Protein AF-A0A8J9T5E2-F1 (afdb_monomer)

pLDDT: mean 73.85, std 21.22, range [29.78, 96.38]

InterPro domains:
  IPR001012 UBX domain [PF00789] (152-186)
  IPR001012 UBX domain [PS50033] (152-187)
  IPR003903 Ubiquitin interacting motif [PS50330] (86-105)
  IPR029071 Ubiquitin-like domain superfamily [SSF54236] (108-186)
  IPR036249 Thioredoxin-like superfamily [SSF52833] (5-64)
  IPR050730 UBX domain-containing protein [PTHR23322] (3-186)

Organism: Phaeodactylum tricornutum (NCBI:txid2850)

Nearest PDB structures (foldseek):
  8yt8-assembly1_D  TM=1.257E-01  e=4.191E-01  Mus musculus
  9c3c-assembly1_d  TM=1.264E-01  e=6.645E-01  Oryctolagus cuniculus

Secondary structure (DSSP, 8-state):
---SHHHHHHHHHHT--SSSEEEEE-TTT--EEEEEE---SSS---HHHHHHHHHHHHHHS-TTS--PPPPPSS-------GGGS-HHHHHHHHHHHHTT----------------------PPP----------PPPPHHHHHTT----SPPSSSEEEEEE-TTS-EEEEEE-TT--HHHHHHHH-

Radius of gyration: 30.74 Å; Cα contacts (8 Å, |Δi|>4): 105; chains: 1; bounding box: 40×79×74 Å

Structure (mmCIF, N/CA/C/O backbone):
data_AF-A0A8J9T5E2-F1
#
_entry.id   AF-A0A8J9T5E2-F1
#
loop_
_atom_site.group_PDB
_atom_site.id
_atom_site.type_symbol
_atom_site.label_atom_id
_atom_site.label_alt_id
_atom_site.label_comp_id
_atom_site.label_asym_id
_atom_site.label_entity_id
_atom_site.label_seq_id
_atom_site.pdbx_PDB_ins_code
_atom_site.Cartn_x
_atom_site.Cartn_y
_atom_site.Cartn_z
_atom_site.occupancy
_atom_site.B_iso_or_equiv
_atom_site.auth_seq_id
_atom_site.auth_comp_id
_atom_site.auth_asym_id
_atom_site.auth_atom_id
_atom_site.pdbx_PDB_model_num
ATOM 1 N N . MET A 1 1 ? -13.240 1.822 -11.761 1.00 67.69 1 MET A N 1
ATOM 2 C CA . MET A 1 1 ? -13.582 1.085 -10.528 1.00 67.69 1 MET A CA 1
ATOM 3 C C . MET A 1 1 ? -13.523 -0.396 -10.827 1.00 67.69 1 MET A C 1
ATOM 5 O O . MET A 1 1 ? -14.064 -0.798 -11.854 1.00 67.69 1 MET A O 1
ATOM 9 N N . ASP A 1 2 ? -12.843 -1.172 -9.985 1.00 76.12 2 ASP A N 1
ATOM 10 C CA . ASP A 1 2 ? -12.874 -2.632 -10.081 1.00 76.12 2 ASP A CA 1
ATOM 11 C C . ASP A 1 2 ? -14.312 -3.115 -9.837 1.00 76.12 2 ASP A C 1
ATOM 13 O O . ASP A 1 2 ? -14.930 -2.780 -8.828 1.00 76.12 2 ASP A O 1
ATOM 17 N N . GLN A 1 3 ? -14.875 -3.824 -10.815 1.00 87.62 3 GLN A N 1
ATOM 18 C CA . GLN A 1 3 ? -16.266 -4.273 -10.779 1.00 87.62 3 GLN A CA 1
ATOM 19 C C . GLN A 1 3 ? -16.418 -5.703 -10.262 1.00 87.62 3 GLN A C 1
ATOM 21 O O . GLN A 1 3 ? -17.553 -6.182 -10.181 1.00 87.62 3 GLN A O 1
ATOM 26 N N . THR A 1 4 ? -15.318 -6.380 -9.929 1.00 95.56 4 THR A N 1
ATOM 27 C CA . THR A 1 4 ? -15.354 -7.717 -9.336 1.00 95.56 4 THR A CA 1
ATOM 28 C C . THR A 1 4 ? -16.090 -7.703 -7.996 1.00 95.56 4 THR A C 1
ATOM 30 O O . THR A 1 4 ? -16.183 -6.676 -7.318 1.00 95.56 4 THR A O 1
ATOM 33 N N . ALA A 1 5 ? -16.631 -8.856 -7.595 1.00 95.31 5 ALA A N 1
ATOM 34 C CA . ALA A 1 5 ? -17.298 -8.986 -6.301 1.00 95.31 5 ALA A CA 1
ATOM 35 C C . ALA A 1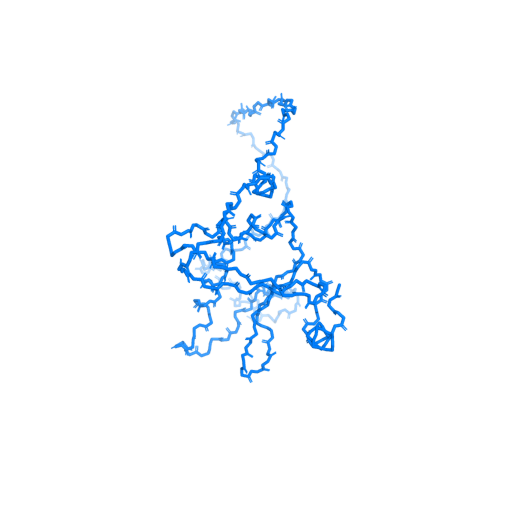 5 ? -16.350 -8.642 -5.134 1.00 95.31 5 ALA A C 1
ATOM 37 O O . ALA A 1 5 ? -16.756 -7.982 -4.178 1.00 95.31 5 ALA A O 1
ATOM 38 N N . GLU A 1 6 ? -15.077 -9.030 -5.247 1.00 94.25 6 GLU A N 1
ATOM 39 C CA . GLU A 1 6 ? -14.038 -8.732 -4.257 1.00 94.25 6 GLU A CA 1
ATOM 40 C C . GLU A 1 6 ? -13.728 -7.232 -4.198 1.00 94.25 6 GLU A C 1
ATOM 42 O O . GLU A 1 6 ? -13.736 -6.653 -3.111 1.00 94.25 6 GLU A O 1
ATOM 47 N N . GLY A 1 7 ? -13.551 -6.581 -5.355 1.00 93.25 7 GLY A N 1
ATOM 48 C CA . GLY A 1 7 ? -13.308 -5.140 -5.441 1.00 93.25 7 GLY A CA 1
ATOM 49 C C . GLY A 1 7 ? -14.444 -4.312 -4.836 1.00 93.25 7 GLY A C 1
ATOM 50 O O . GLY A 1 7 ? -14.191 -3.418 -4.031 1.00 93.25 7 GLY A O 1
ATOM 51 N N . ARG A 1 8 ? -15.706 -4.660 -5.129 1.00 94.44 8 ARG A N 1
ATOM 52 C CA . ARG A 1 8 ? -16.879 -4.001 -4.522 1.00 94.44 8 ARG A CA 1
ATOM 53 C C . ARG A 1 8 ? -16.923 -4.190 -3.010 1.00 94.44 8 ARG A C 1
ATOM 55 O O . ARG A 1 8 ? -17.060 -3.211 -2.284 1.00 94.44 8 ARG A O 1
ATOM 62 N N . THR A 1 9 ? -16.724 -5.423 -2.540 1.00 95.19 9 THR A N 1
ATOM 63 C CA . THR A 1 9 ? -16.679 -5.732 -1.100 1.00 95.19 9 THR A CA 1
ATOM 64 C C . THR A 1 9 ? -15.611 -4.900 -0.390 1.00 95.19 9 THR A C 1
ATOM 66 O O . THR A 1 9 ? -15.851 -4.370 0.693 1.00 95.19 9 THR A O 1
ATOM 69 N N . TYR A 1 10 ? -14.434 -4.759 -1.004 1.00 95.06 10 TYR A N 1
ATOM 70 C CA . TYR A 1 10 ? -13.343 -3.952 -0.469 1.00 95.06 10 TYR A CA 1
ATOM 71 C C . TYR A 1 10 ? -13.702 -2.461 -0.413 1.00 95.06 10 TYR A C 1
ATOM 73 O O . TYR A 1 10 ? -13.589 -1.844 0.648 1.00 95.06 10 TYR A O 1
ATOM 81 N N . THR A 1 11 ? -14.172 -1.889 -1.527 1.00 95.12 11 THR A N 1
ATOM 82 C CA . THR A 1 11 ? -14.552 -0.472 -1.624 1.00 95.12 11 THR A CA 1
ATOM 83 C C . THR A 1 11 ? -15.668 -0.108 -0.647 1.00 95.12 11 THR A C 1
ATOM 85 O O . THR A 1 11 ? -15.582 0.933 0.002 1.00 95.12 11 THR A O 1
ATOM 88 N N . GLU A 1 12 ? -16.674 -0.970 -0.489 1.00 94.69 12 GLU A N 1
ATOM 89 C CA . GLU A 1 12 ? -17.774 -0.774 0.460 1.00 94.69 12 GLU A CA 1
ATOM 90 C C . GLU A 1 12 ? -17.296 -0.877 1.912 1.00 94.69 12 GLU A C 1
ATOM 92 O O . GLU A 1 12 ? -17.599 -0.005 2.728 1.00 94.69 12 GLU A O 1
ATOM 97 N N . ARG A 1 13 ? -16.504 -1.908 2.242 1.00 95.75 13 ARG A N 1
ATOM 98 C CA . ARG A 1 13 ? -15.994 -2.122 3.605 1.00 95.75 13 ARG A CA 1
ATOM 99 C C . ARG A 1 13 ? -15.104 -0.973 4.076 1.00 95.75 13 ARG A C 1
ATOM 101 O O . ARG A 1 13 ? -15.189 -0.584 5.240 1.00 95.75 13 ARG A O 1
ATOM 108 N N . TYR A 1 14 ? -14.230 -0.475 3.206 1.00 96.38 14 TYR A N 1
ATOM 109 C CA . TYR A 1 14 ? -13.216 0.519 3.561 1.00 96.38 14 TYR A CA 1
ATOM 110 C C . TYR A 1 14 ? -13.553 1.946 3.133 1.00 96.38 14 TYR A C 1
ATOM 112 O O . TYR A 1 14 ? -12.761 2.849 3.405 1.00 96.38 14 TYR A O 1
ATOM 120 N N . GLN A 1 15 ? -14.727 2.155 2.529 1.00 95.69 15 GLN A N 1
ATOM 121 C CA . GLN A 1 15 ? -15.198 3.459 2.055 1.00 95.69 15 GLN A CA 1
ATOM 122 C C . GLN A 1 15 ? -14.133 4.151 1.196 1.00 95.69 15 GLN A C 1
ATOM 124 O O . GLN A 1 15 ? -13.635 5.227 1.531 1.00 95.69 15 GLN A O 1
ATOM 129 N N . VAL A 1 16 ? -13.728 3.470 0.123 1.00 95.38 16 VAL A N 1
ATOM 130 C CA . VAL A 1 16 ? -12.763 4.005 -0.846 1.00 95.38 16 VAL A CA 1
ATOM 131 C C . VAL A 1 16 ? -13.494 4.966 -1.772 1.00 95.38 16 VAL A C 1
ATOM 133 O O . VAL A 1 16 ? -14.477 4.574 -2.405 1.00 95.38 16 VAL A O 1
ATOM 136 N N . HIS A 1 17 ? -13.030 6.211 -1.851 1.00 92.06 17 HIS A N 1
ATOM 137 C CA . HIS A 1 17 ? -13.707 7.258 -2.617 1.00 92.06 17 HIS A CA 1
ATOM 138 C C . HIS A 1 17 ? -12.949 7.627 -3.889 1.00 92.06 17 HIS A C 1
ATOM 140 O O . HIS A 1 17 ? -13.588 7.855 -4.915 1.00 92.06 17 HIS A O 1
ATOM 146 N N . ASP A 1 18 ? -11.616 7.602 -3.844 1.00 94.38 18 ASP A N 1
ATOM 147 C CA . ASP A 1 18 ? -10.765 7.974 -4.969 1.00 94.38 18 ASP A CA 1
ATOM 148 C C . ASP A 1 18 ? -9.723 6.911 -5.317 1.00 94.38 18 ASP A C 1
ATOM 150 O O . ASP A 1 18 ? -9.332 6.063 -4.512 1.00 94.38 18 ASP A O 1
ATOM 154 N N . PHE A 1 19 ? -9.254 6.982 -6.564 1.00 92.94 19 PHE A N 1
ATOM 155 C CA . PHE A 1 19 ? -8.228 6.102 -7.105 1.00 92.94 19 PHE A CA 1
ATOM 156 C C . PHE A 1 19 ? -7.062 6.919 -7.675 1.00 92.94 19 PHE A C 1
ATOM 158 O O . PHE A 1 19 ? -7.287 7.994 -8.230 1.00 92.94 19 PHE A O 1
ATOM 165 N N . PRO A 1 20 ? -5.828 6.397 -7.611 1.00 94.56 20 PRO A N 1
ATOM 166 C CA . PRO A 1 20 ? -5.446 5.120 -7.002 1.00 94.56 20 PRO A CA 1
ATOM 167 C C . PRO A 1 20 ? -5.579 5.129 -5.462 1.00 94.56 20 PRO A C 1
ATOM 169 O O . PRO A 1 20 ? -5.590 6.198 -4.856 1.00 94.56 20 PRO A O 1
ATOM 172 N N . HIS A 1 21 ? -5.723 3.948 -4.847 1.00 94.44 21 HIS A N 1
ATOM 173 C CA . HIS A 1 21 ? -5.922 3.763 -3.400 1.00 94.44 21 HIS A CA 1
ATOM 174 C C . HIS A 1 21 ? -4.877 2.799 -2.832 1.00 94.44 21 HIS A C 1
ATOM 176 O O . HIS A 1 21 ? -4.598 1.759 -3.429 1.00 94.44 21 HIS A O 1
ATOM 182 N N . ILE A 1 22 ? -4.342 3.118 -1.654 1.00 95.56 22 ILE A N 1
ATOM 183 C CA . ILE A 1 22 ? -3.551 2.203 -0.831 1.00 95.56 22 ILE A CA 1
ATOM 184 C C . ILE A 1 22 ? -4.017 2.294 0.622 1.00 95.56 22 ILE A C 1
ATOM 186 O O . ILE A 1 22 ? -4.315 3.379 1.124 1.00 95.56 22 ILE A O 1
ATOM 190 N N . GLY A 1 23 ? -4.045 1.156 1.310 1.00 95.00 23 GLY A N 1
ATOM 191 C CA . GLY A 1 23 ? -4.458 1.077 2.703 1.00 95.00 23 GLY A CA 1
ATOM 192 C C . GLY A 1 23 ? -3.670 0.030 3.479 1.00 95.00 23 GLY A C 1
ATOM 193 O O . GLY A 1 23 ? -3.295 -1.005 2.931 1.00 95.00 23 GLY A O 1
ATOM 194 N N . ILE A 1 24 ? -3.436 0.296 4.765 1.00 95.44 24 ILE A N 1
ATOM 195 C CA . ILE A 1 24 ? -2.872 -0.668 5.713 1.00 95.44 24 ILE A CA 1
ATOM 196 C C . ILE A 1 24 ? -4.003 -1.156 6.610 1.00 95.44 24 ILE A C 1
ATOM 198 O O . ILE A 1 24 ? -4.625 -0.372 7.333 1.00 95.44 24 ILE A O 1
ATOM 202 N N . VAL A 1 25 ? -4.268 -2.457 6.552 1.00 95.19 25 VAL A N 1
ATOM 203 C CA . VAL A 1 25 ? -5.339 -3.118 7.299 1.00 95.19 25 VAL A CA 1
ATOM 204 C C . VAL A 1 25 ? -4.729 -3.976 8.398 1.00 95.19 25 VAL A C 1
ATOM 206 O O . VAL A 1 25 ? -3.799 -4.740 8.147 1.00 95.19 25 VAL A O 1
ATOM 209 N N . ASP A 1 26 ? -5.275 -3.880 9.607 1.00 93.25 26 ASP A N 1
ATOM 210 C CA . ASP A 1 26 ? -4.947 -4.807 10.687 1.00 93.25 26 ASP A CA 1
ATOM 211 C C . ASP A 1 26 ? -5.545 -6.193 10.383 1.00 93.25 26 ASP A C 1
ATOM 213 O O . ASP A 1 26 ? -6.773 -6.324 10.338 1.00 93.25 26 ASP A O 1
ATOM 217 N N . PRO A 1 27 ? -4.728 -7.248 10.216 1.00 92.88 27 PRO A N 1
ATOM 218 C CA . PRO A 1 27 ? -5.230 -8.581 9.899 1.00 92.88 27 PRO A CA 1
ATOM 219 C C . PRO A 1 27 ? -6.062 -9.210 11.028 1.00 92.88 27 PRO A C 1
ATOM 221 O O . PRO A 1 27 ? -6.819 -10.140 10.762 1.00 92.88 27 PRO A O 1
ATOM 224 N N . ARG A 1 28 ? -5.944 -8.740 12.280 1.00 88.00 28 ARG A N 1
ATOM 225 C CA . ARG A 1 28 ? -6.691 -9.298 13.422 1.00 88.00 28 ARG A CA 1
ATOM 226 C C . ARG A 1 28 ? -8.096 -8.729 13.525 1.00 88.00 28 ARG A C 1
ATOM 228 O O . ARG A 1 28 ? -9.038 -9.459 13.812 1.00 88.00 28 ARG A O 1
ATOM 235 N N . THR A 1 29 ? -8.229 -7.422 13.319 1.00 92.56 29 THR A N 1
ATOM 236 C CA . THR A 1 29 ? -9.501 -6.705 13.497 1.00 92.56 29 THR A CA 1
ATOM 237 C C . THR A 1 29 ? -10.197 -6.386 12.177 1.00 92.56 29 THR A C 1
ATOM 239 O O . THR A 1 29 ? -11.375 -6.038 12.168 1.00 92.56 29 THR A O 1
ATOM 242 N N . GLY A 1 30 ? -9.481 -6.472 11.055 1.00 92.31 30 GLY A N 1
ATOM 243 C CA . GLY A 1 30 ? -9.959 -6.026 9.750 1.00 92.31 30 GLY A CA 1
ATOM 244 C C . GLY A 1 30 ? -10.088 -4.506 9.636 1.00 92.31 30 GLY A C 1
ATOM 245 O O . GLY A 1 30 ? -10.611 -4.031 8.627 1.00 92.31 30 GLY A O 1
ATOM 246 N N . ARG A 1 31 ? -9.633 -3.738 10.637 1.00 93.50 31 ARG A N 1
ATOM 247 C CA . ARG A 1 31 ? -9.714 -2.275 10.660 1.00 93.50 31 ARG A CA 1
ATOM 248 C C . ARG A 1 31 ? -8.686 -1.661 9.714 1.00 93.50 31 ARG A C 1
ATOM 250 O O . ARG A 1 31 ? -7.521 -2.050 9.712 1.00 93.50 31 ARG A O 1
ATOM 257 N N . LEU A 1 32 ? -9.105 -0.639 8.975 1.00 94.81 32 LEU A N 1
ATOM 258 C CA . LEU A 1 32 ? -8.198 0.221 8.222 1.00 94.81 32 LEU A CA 1
ATOM 259 C C . LEU A 1 32 ? -7.458 1.152 9.187 1.00 94.81 32 LEU A C 1
ATOM 261 O O . LEU A 1 32 ? -8.080 1.973 9.865 1.00 94.81 32 LEU A O 1
ATOM 265 N N . LEU A 1 33 ? -6.141 0.992 9.281 1.00 93.50 33 LEU A N 1
ATOM 266 C CA . LEU A 1 33 ? -5.285 1.772 10.177 1.00 93.50 33 LEU A CA 1
ATOM 267 C C . LEU A 1 33 ? -4.718 3.014 9.492 1.00 93.50 33 LEU A C 1
ATOM 269 O O . LEU A 1 33 ? -4.490 4.031 10.143 1.00 93.50 33 LEU A O 1
ATOM 273 N N . TRP A 1 34 ? -4.502 2.938 8.183 1.00 94.88 34 TRP A N 1
ATOM 274 C CA . TRP A 1 34 ? -3.969 4.035 7.389 1.00 94.88 34 TRP A CA 1
ATOM 275 C C . TRP A 1 34 ? -4.439 3.909 5.937 1.00 94.88 34 TRP A C 1
ATOM 277 O O . TRP A 1 34 ? -4.641 2.792 5.459 1.00 94.88 34 TRP A O 1
ATOM 287 N N . ARG A 1 35 ? -4.614 5.039 5.240 1.00 95.31 35 ARG A N 1
ATOM 288 C CA . ARG A 1 35 ? -4.930 5.078 3.806 1.00 95.31 35 ARG A CA 1
ATOM 289 C C . ARG A 1 35 ? -4.363 6.312 3.116 1.00 95.31 35 ARG A C 1
ATOM 291 O O . ARG A 1 35 ? -4.236 7.369 3.735 1.00 95.31 35 ARG A O 1
ATOM 298 N N . LYS A 1 36 ? -4.128 6.189 1.814 1.00 94.81 36 LYS A N 1
ATOM 299 C CA . LYS A 1 36 ? -3.866 7.294 0.889 1.00 94.81 36 LYS A CA 1
ATOM 300 C C . LYS A 1 36 ? -4.642 7.042 -0.398 1.00 94.81 36 LYS A C 1
ATOM 302 O O . LYS A 1 36 ? -4.717 5.907 -0.858 1.00 94.81 36 LYS A O 1
ATOM 307 N N . GLU A 1 37 ? -5.222 8.099 -0.955 1.00 95.62 37 GLU A N 1
ATOM 308 C CA . GLU A 1 37 ? -6.047 8.065 -2.167 1.00 95.62 37 GLU A CA 1
ATOM 309 C C . GLU A 1 37 ? -5.704 9.250 -3.082 1.00 95.62 37 GLU A C 1
ATOM 311 O O . GLU A 1 37 ? -5.128 10.243 -2.622 1.00 95.62 37 GLU A O 1
ATOM 316 N N . GLY A 1 38 ? -6.049 9.135 -4.367 1.00 94.38 38 GLY A N 1
ATOM 317 C CA . GLY A 1 38 ? -6.149 10.268 -5.296 1.00 94.38 38 GLY A CA 1
ATOM 318 C C . GLY A 1 38 ? -4.824 10.869 -5.773 1.00 94.38 38 GLY A C 1
ATOM 319 O O . GLY A 1 38 ? -4.791 12.026 -6.191 1.00 94.38 38 GLY A O 1
ATOM 320 N N . TRP A 1 39 ? -3.713 10.129 -5.707 1.00 95.69 39 TRP A N 1
ATOM 321 C CA . TRP A 1 39 ? -2.457 10.618 -6.283 1.00 95.69 39 TRP A CA 1
ATOM 322 C C . TRP A 1 39 ? -2.488 10.556 -7.812 1.00 95.69 39 TRP A C 1
ATOM 324 O O . TRP A 1 39 ? -3.079 9.663 -8.416 1.00 95.69 39 TRP A O 1
ATOM 334 N N . THR A 1 40 ? -1.829 11.516 -8.452 1.00 95.31 40 THR A N 1
ATOM 335 C CA . THR A 1 40 ? -1.821 11.668 -9.914 1.00 95.31 40 THR A CA 1
ATOM 336 C C . THR A 1 40 ? -0.392 11.784 -10.420 1.00 95.31 40 THR A C 1
ATOM 338 O O . THR A 1 40 ? 0.549 11.813 -9.638 1.00 95.31 40 THR A O 1
ATOM 341 N N . GLN A 1 41 ? -0.190 11.881 -11.732 1.00 91.00 41 GLN A N 1
ATOM 342 C CA . GLN A 1 41 ? 1.150 12.124 -12.269 1.00 91.00 41 GLN A CA 1
ATOM 343 C C . GLN A 1 41 ? 1.696 13.515 -11.896 1.00 91.00 41 GLN A C 1
ATOM 345 O O . GLN A 1 41 ? 2.904 13.671 -11.758 1.00 91.00 41 GLN A O 1
ATOM 350 N N . ALA A 1 42 ? 0.817 14.507 -11.703 1.00 94.12 42 ALA A N 1
ATOM 351 C CA . ALA A 1 42 ? 1.197 15.851 -11.264 1.00 94.12 42 ALA A CA 1
ATOM 352 C C . ALA A 1 42 ? 1.528 15.908 -9.763 1.00 94.12 42 ALA A C 1
ATOM 354 O O . ALA A 1 42 ? 2.367 16.700 -9.349 1.00 94.12 42 ALA A O 1
ATOM 355 N N . ASN A 1 43 ? 0.888 15.055 -8.959 1.00 93.12 43 ASN A N 1
ATOM 356 C CA . ASN A 1 43 ? 1.175 14.900 -7.536 1.00 93.12 43 ASN A CA 1
ATOM 357 C C . ASN A 1 43 ? 1.346 13.409 -7.200 1.00 93.12 43 ASN A C 1
ATOM 359 O O . ASN A 1 43 ? 0.402 12.780 -6.700 1.00 93.12 43 ASN A O 1
ATOM 363 N N . PRO A 1 44 ? 2.498 12.812 -7.563 1.00 93.75 44 PRO A N 1
ATOM 364 C CA . PRO A 1 44 ? 2.692 11.376 -7.469 1.00 93.75 44 PRO A CA 1
ATOM 365 C C . PRO A 1 44 ? 2.986 10.947 -6.037 1.00 93.75 44 PRO A C 1
ATOM 367 O O . PRO A 1 44 ? 3.747 11.584 -5.312 1.00 93.75 44 PRO A O 1
ATOM 370 N N . MET A 1 45 ? 2.448 9.791 -5.655 1.00 94.75 45 MET A N 1
ATOM 371 C CA . MET A 1 45 ? 2.975 9.054 -4.516 1.00 94.75 45 MET A CA 1
ATOM 372 C C . MET A 1 45 ? 4.251 8.343 -4.971 1.00 94.75 45 MET A C 1
ATOM 374 O O . MET A 1 45 ? 4.191 7.286 -5.602 1.00 94.75 45 MET A O 1
ATOM 378 N N . THR A 1 46 ? 5.402 8.970 -4.725 1.00 95.50 46 THR A N 1
ATOM 379 C CA . THR A 1 46 ? 6.710 8.405 -5.078 1.00 95.50 46 THR A CA 1
ATOM 380 C C . THR A 1 46 ? 7.034 7.197 -4.199 1.00 95.50 46 THR A C 1
ATOM 382 O O . THR A 1 46 ? 6.487 7.030 -3.106 1.00 95.50 46 THR A O 1
ATOM 385 N N . ALA A 1 47 ? 7.939 6.338 -4.673 1.00 94.50 47 ALA A N 1
ATOM 386 C CA . ALA A 1 47 ? 8.392 5.182 -3.901 1.00 94.50 47 ALA A CA 1
ATOM 387 C C . ALA A 1 47 ? 9.084 5.599 -2.591 1.00 94.50 47 ALA A C 1
ATOM 389 O O . ALA A 1 47 ? 8.878 4.955 -1.567 1.00 94.50 47 ALA A O 1
ATOM 390 N N . GLU A 1 48 ? 9.848 6.694 -2.620 1.00 96.25 48 GLU A N 1
ATOM 391 C CA . GLU A 1 48 ? 10.498 7.279 -1.441 1.00 96.25 48 GLU A CA 1
ATOM 392 C C . GLU A 1 48 ? 9.464 7.743 -0.413 1.00 96.25 48 GLU A C 1
ATOM 394 O O . GLU A 1 48 ? 9.515 7.305 0.734 1.00 96.25 48 GLU A O 1
ATOM 399 N N . LEU A 1 49 ? 8.458 8.517 -0.841 1.00 93.88 49 LEU A N 1
ATOM 400 C CA . LEU A 1 49 ? 7.383 8.969 0.042 1.00 93.88 49 LEU A CA 1
ATOM 401 C C . LEU A 1 49 ? 6.631 7.780 0.653 1.00 93.88 49 LEU A C 1
ATOM 403 O O . LEU A 1 49 ? 6.351 7.764 1.847 1.00 93.88 49 LEU A O 1
ATOM 407 N N . PHE A 1 50 ? 6.321 6.757 -0.146 1.00 95.25 50 PHE A N 1
ATOM 408 C CA . PHE A 1 50 ? 5.691 5.547 0.377 1.00 95.25 50 PHE A CA 1
ATOM 409 C C . PHE A 1 50 ? 6.574 4.834 1.412 1.00 95.25 50 PHE A C 1
ATOM 411 O O . PHE A 1 50 ? 6.068 4.416 2.454 1.00 95.25 50 PHE A O 1
ATOM 418 N N . ALA A 1 51 ? 7.879 4.711 1.154 1.00 96.19 51 ALA A N 1
ATOM 419 C CA . ALA A 1 51 ? 8.815 4.078 2.078 1.00 96.19 51 ALA A CA 1
ATOM 420 C C . ALA A 1 51 ? 8.892 4.841 3.407 1.00 96.19 51 ALA A C 1
ATOM 422 O O . ALA A 1 51 ? 8.802 4.219 4.465 1.00 96.19 51 ALA A O 1
ATOM 423 N N . GLU A 1 52 ? 8.985 6.172 3.364 1.00 95.62 52 GLU A N 1
ATOM 424 C CA . GLU A 1 52 ? 8.940 7.026 4.554 1.00 95.62 52 GLU A CA 1
ATOM 425 C C . GLU A 1 52 ? 7.652 6.806 5.346 1.00 95.62 52 GLU A C 1
ATOM 427 O O . GLU A 1 52 ? 7.705 6.486 6.533 1.00 95.62 52 GLU A O 1
ATOM 432 N N . MET A 1 53 ? 6.493 6.869 4.685 1.00 94.25 53 MET A N 1
ATOM 433 C CA . MET A 1 53 ? 5.195 6.654 5.332 1.00 94.25 53 MET A CA 1
ATOM 434 C C . MET A 1 53 ? 5.072 5.261 5.959 1.00 94.25 53 MET A C 1
ATOM 436 O O . MET A 1 53 ? 4.526 5.122 7.055 1.00 94.25 53 MET A O 1
ATOM 440 N N . ALA A 1 54 ? 5.583 4.226 5.288 1.00 93.62 54 ALA A N 1
ATOM 441 C CA . ALA A 1 54 ? 5.573 2.860 5.797 1.00 93.62 54 ALA A CA 1
ATOM 442 C C . ALA A 1 54 ? 6.497 2.697 7.016 1.00 93.62 54 ALA A C 1
ATOM 444 O O . ALA A 1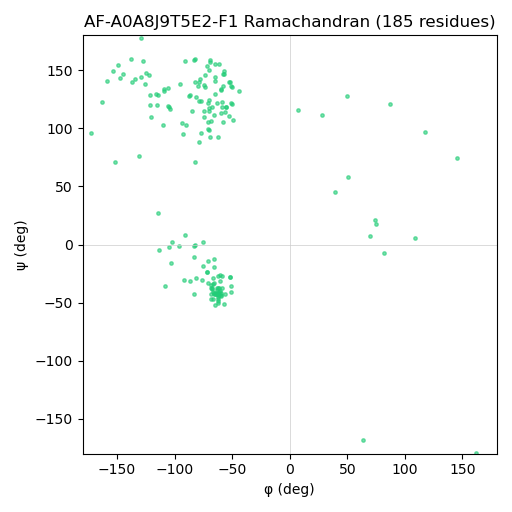 54 ? 6.099 2.080 8.005 1.00 93.62 54 ALA A O 1
ATOM 445 N N . MET A 1 55 ? 7.700 3.279 6.986 1.00 93.75 55 MET A N 1
ATOM 446 C CA . MET A 1 55 ? 8.624 3.278 8.128 1.00 93.75 55 MET A CA 1
ATOM 447 C C . MET A 1 55 ? 8.024 4.011 9.334 1.00 93.75 55 MET A C 1
ATOM 449 O O . MET A 1 55 ? 8.057 3.499 10.458 1.00 93.75 55 MET A O 1
ATOM 453 N N . ASP A 1 56 ? 7.401 5.164 9.097 1.00 92.94 56 ASP A N 1
ATOM 454 C CA . ASP A 1 56 ? 6.697 5.940 10.116 1.00 92.94 56 ASP A CA 1
ATOM 455 C C . ASP A 1 56 ? 5.521 5.166 10.717 1.00 92.94 56 ASP A C 1
ATOM 457 O O . ASP A 1 56 ? 5.311 5.168 11.932 1.00 92.94 56 ASP A O 1
ATOM 461 N N . PHE A 1 57 ? 4.761 4.457 9.882 1.00 93.88 57 PHE A N 1
ATOM 462 C CA . PHE A 1 57 ? 3.684 3.597 10.348 1.00 93.88 57 PHE A CA 1
ATOM 463 C C . PHE A 1 57 ? 4.217 2.467 11.238 1.00 93.88 57 PHE A C 1
ATOM 465 O O . PHE A 1 57 ? 3.701 2.263 12.340 1.00 93.88 57 PHE A O 1
ATOM 472 N N . CYS A 1 58 ? 5.257 1.759 10.794 1.00 91.50 58 CYS A N 1
ATOM 473 C CA . CYS A 1 58 ? 5.851 0.646 11.533 1.00 91.50 58 CYS A CA 1
ATOM 474 C C . CYS A 1 58 ? 6.446 1.088 12.876 1.00 91.50 58 CYS A C 1
ATOM 476 O O . CYS A 1 58 ? 6.270 0.397 13.878 1.00 91.50 58 CYS A O 1
ATOM 478 N N . SER A 1 59 ? 7.096 2.254 12.933 1.00 90.25 59 SER A N 1
ATOM 479 C CA . SER A 1 59 ? 7.672 2.773 14.181 1.00 90.25 59 SER A CA 1
ATOM 480 C C . SER A 1 59 ? 6.602 3.140 15.218 1.00 90.25 59 SER A C 1
ATOM 482 O O . SER A 1 59 ? 6.796 2.938 16.419 1.00 90.25 59 SER A O 1
ATOM 484 N N . ARG A 1 60 ? 5.439 3.631 14.767 1.00 86.56 60 ARG A N 1
ATOM 485 C CA . ARG A 1 60 ? 4.311 4.012 15.635 1.00 86.56 60 ARG A CA 1
ATOM 486 C C . ARG A 1 60 ? 3.451 2.829 16.069 1.00 86.56 60 ARG A C 1
ATOM 488 O O . ARG A 1 60 ? 2.859 2.887 17.143 1.00 86.56 60 ARG A O 1
ATOM 495 N N . ASN A 1 61 ? 3.382 1.780 15.251 1.00 84.81 61 ASN A N 1
ATOM 496 C CA . ASN A 1 61 ? 2.496 0.630 15.445 1.00 84.81 61 ASN A CA 1
ATOM 497 C C . ASN A 1 61 ? 3.266 -0.674 15.725 1.00 84.81 61 ASN A C 1
ATOM 499 O O . ASN A 1 61 ? 2.768 -1.757 15.421 1.00 84.81 61 ASN A O 1
ATOM 503 N N . SER A 1 62 ? 4.476 -0.588 16.292 1.00 78.12 62 SER A N 1
ATOM 504 C CA . SER A 1 62 ? 5.247 -1.775 16.677 1.00 78.12 62 SER A CA 1
ATOM 505 C C . SER A 1 62 ? 4.489 -2.624 17.702 1.00 78.12 62 SER A C 1
ATOM 507 O O . SER A 1 62 ? 3.994 -2.113 18.709 1.00 78.12 62 SER A O 1
ATOM 509 N N . PHE A 1 63 ? 4.441 -3.935 17.456 1.00 69.31 63 PHE A N 1
ATOM 510 C CA . PHE A 1 63 ? 3.809 -4.916 18.340 1.00 69.31 63 PHE A CA 1
ATOM 511 C C . PHE A 1 63 ? 4.587 -5.157 19.642 1.00 69.31 63 PHE A C 1
ATOM 513 O O . PHE A 1 63 ? 4.025 -5.719 20.579 1.00 69.31 63 PHE A O 1
ATOM 520 N N . ASP A 1 64 ? 5.845 -4.714 19.714 1.00 71.75 64 ASP A N 1
ATOM 521 C CA . ASP A 1 64 ? 6.706 -4.897 20.890 1.00 71.75 64 ASP A CA 1
ATOM 522 C C . ASP A 1 64 ? 6.465 -3.839 21.974 1.00 71.75 64 ASP A C 1
ATOM 524 O O . ASP A 1 64 ? 6.959 -3.950 23.098 1.00 71.75 64 ASP A O 1
ATOM 528 N N . ARG A 1 65 ? 5.699 -2.789 21.656 1.00 64.56 65 ARG A N 1
ATOM 529 C CA . ARG A 1 65 ? 5.356 -1.735 22.607 1.00 64.56 65 ARG A CA 1
ATOM 530 C C . ARG A 1 65 ? 4.004 -2.035 23.242 1.00 64.56 65 ARG A C 1
ATOM 532 O O . ARG A 1 65 ? 3.054 -2.402 22.555 1.00 64.56 65 ARG A O 1
ATOM 539 N N . ALA A 1 66 ? 3.897 -1.819 24.555 1.00 66.81 66 ALA A N 1
ATOM 540 C CA . ALA A 1 66 ? 2.605 -1.849 25.236 1.00 66.81 66 ALA A CA 1
ATOM 541 C C . ALA A 1 66 ? 1.605 -0.944 24.485 1.00 66.81 66 ALA A C 1
ATOM 543 O O . ALA A 1 66 ? 2.005 0.155 24.078 1.00 66.81 66 ALA A O 1
ATOM 544 N N . PRO A 1 67 ? 0.347 -1.387 24.281 1.00 61.91 67 PRO A N 1
ATOM 545 C CA . PRO A 1 67 ? -0.633 -0.671 23.475 1.00 61.91 67 PRO A CA 1
ATOM 546 C C . PRO A 1 67 ? -0.744 0.769 23.963 1.00 61.91 67 PRO A C 1
ATOM 548 O O . PRO A 1 67 ? -1.199 1.043 25.074 1.00 61.91 67 PRO A O 1
ATOM 551 N N . GLN A 1 68 ? -0.265 1.692 23.136 1.00 59.91 68 GLN A N 1
ATOM 552 C CA . GLN A 1 68 ? -0.315 3.109 23.434 1.00 59.91 68 GLN A CA 1
ATOM 553 C C . GLN A 1 68 ? -1.658 3.627 22.933 1.00 59.91 68 GLN A C 1
ATOM 555 O O . GLN A 1 68 ? -2.025 3.392 21.781 1.00 59.91 68 GLN A O 1
ATOM 560 N N . ALA A 1 69 ? -2.408 4.307 23.802 1.00 55.34 69 ALA A N 1
ATOM 561 C CA . ALA A 1 69 ? -3.636 4.969 23.385 1.00 55.34 69 ALA A CA 1
ATOM 562 C C . ALA A 1 69 ? -3.335 5.874 22.174 1.00 55.34 69 ALA A C 1
ATOM 564 O O . ALA A 1 69 ? -2.277 6.520 22.162 1.00 55.34 69 ALA A O 1
ATOM 565 N N . PRO A 1 70 ? -4.224 5.928 21.161 1.00 56.72 70 PRO A N 1
ATOM 566 C CA . PRO A 1 70 ? -4.061 6.839 20.040 1.00 56.72 70 PRO A CA 1
ATOM 567 C C . PRO A 1 70 ? -3.802 8.234 20.595 1.00 56.72 70 PRO A C 1
ATOM 569 O O . PRO A 1 70 ? -4.610 8.749 21.371 1.00 56.72 70 PRO A O 1
ATOM 572 N N . ARG A 1 71 ? -2.661 8.837 20.242 1.00 58.91 71 ARG A N 1
ATOM 573 C CA . ARG A 1 71 ? -2.442 10.244 20.574 1.00 58.91 71 ARG A CA 1
ATOM 574 C C . ARG A 1 71 ? -3.581 11.005 19.901 1.00 58.91 71 ARG A C 1
ATOM 576 O O . ARG A 1 71 ? -3.734 10.836 18.688 1.00 58.91 71 ARG A O 1
ATOM 583 N N . PRO A 1 72 ? -4.398 11.777 20.638 1.00 48.03 72 PRO A N 1
ATOM 584 C CA . PRO A 1 72 ? -5.414 12.590 20.000 1.00 48.03 72 PRO A CA 1
ATOM 585 C C . PRO A 1 72 ? -4.687 13.461 18.980 1.00 48.03 72 PRO A C 1
ATOM 587 O O . PRO A 1 72 ? -3.769 14.203 19.332 1.00 48.03 72 PRO A O 1
ATOM 590 N N . SER A 1 73 ? -5.027 13.299 17.705 1.00 52.78 73 SER A N 1
ATOM 591 C CA . SER A 1 73 ? -4.542 14.163 16.640 1.00 52.78 73 SER A CA 1
ATOM 592 C C . SER A 1 73 ? -5.054 15.564 16.945 1.00 52.78 73 SER A C 1
ATOM 594 O O . SER A 1 73 ? -6.204 15.855 16.637 1.00 52.78 73 SER A O 1
ATOM 596 N N . GLY A 1 74 ? -4.254 16.371 17.648 1.00 53.88 74 GLY A N 1
ATOM 597 C CA . GLY A 1 74 ? -4.506 17.789 17.903 1.00 53.88 74 GLY A CA 1
ATOM 598 C C . GLY A 1 74 ? -5.965 18.136 18.190 1.00 53.88 74 GLY A C 1
ATOM 599 O O . GLY A 1 74 ? -6.479 19.089 17.610 1.00 53.88 74 GLY A O 1
ATOM 600 N N . ALA A 1 75 ? -6.657 17.369 19.040 1.00 46.00 75 ALA A N 1
ATOM 601 C CA . ALA A 1 75 ? -7.951 17.803 19.534 1.00 46.00 75 ALA A CA 1
ATOM 602 C C . ALA A 1 75 ? -7.665 18.990 20.453 1.00 46.00 75 ALA A C 1
ATOM 604 O O . ALA A 1 75 ? -7.325 18.808 21.621 1.00 46.00 75 ALA A O 1
ATOM 605 N N . ARG A 1 76 ? -7.718 20.203 19.888 1.00 54.12 76 ARG A N 1
ATOM 606 C CA . ARG A 1 76 ? -7.753 21.457 20.639 1.00 54.12 76 ARG A CA 1
ATOM 607 C C . ARG A 1 76 ? -8.848 21.259 21.678 1.00 54.12 76 ARG A C 1
ATOM 609 O O . ARG A 1 76 ? -10.023 21.179 21.322 1.00 54.12 76 ARG A O 1
ATOM 616 N N . VAL A 1 77 ? -8.461 21.083 22.940 1.00 53.50 77 VAL A N 1
ATOM 617 C CA . VAL A 1 77 ? -9.420 21.093 24.042 1.00 53.50 77 VAL A CA 1
ATOM 618 C C . VAL A 1 77 ? -10.144 22.429 23.895 1.00 53.50 77 VAL A C 1
ATOM 620 O O . VAL A 1 77 ? -9.463 23.458 23.886 1.00 53.50 77 VAL A O 1
ATOM 623 N N . PRO A 1 78 ? -11.469 22.456 23.673 1.00 50.34 78 PRO A N 1
ATOM 624 C CA . PRO A 1 78 ? -12.165 23.722 23.548 1.00 50.34 78 PRO A CA 1
ATOM 625 C C . PRO A 1 78 ? -11.942 24.477 24.858 1.00 50.34 78 PRO A C 1
ATOM 627 O O . PRO A 1 78 ? -12.379 24.018 25.917 1.00 50.34 78 PRO A O 1
ATOM 630 N N . LYS A 1 79 ? -11.197 25.591 24.796 1.00 58.09 79 LYS A N 1
ATOM 631 C CA . LYS A 1 79 ? -11.034 26.513 25.922 1.00 58.09 79 LYS A CA 1
ATOM 632 C C . LYS A 1 79 ? -12.449 26.964 26.281 1.00 58.09 79 LYS A C 1
ATOM 634 O O . LYS A 1 79 ? -13.083 27.682 25.510 1.00 58.09 79 LYS A O 1
ATOM 639 N N . ARG A 1 80 ? -12.993 26.444 27.385 1.00 62.81 80 ARG A N 1
ATOM 640 C CA . ARG A 1 80 ? -14.326 26.837 27.850 1.00 62.81 80 ARG A CA 1
ATOM 641 C C . ARG A 1 80 ? -14.262 28.319 28.234 1.00 62.81 80 ARG A C 1
ATOM 643 O O . ARG A 1 80 ? -13.240 28.744 28.775 1.00 62.81 80 ARG A O 1
ATOM 650 N N . PRO A 1 81 ? -15.300 29.113 27.932 1.00 63.72 81 PRO A N 1
ATOM 651 C CA . PRO A 1 81 ? -15.302 30.536 28.249 1.00 63.72 81 PRO A CA 1
ATOM 652 C C . PRO A 1 81 ? -15.111 30.738 29.758 1.00 63.72 81 PRO A C 1
ATOM 654 O O . PRO A 1 81 ? -15.731 30.034 30.554 1.00 63.72 81 PRO A O 1
ATOM 657 N N . MET A 1 82 ? -14.268 31.702 30.152 1.00 58.50 82 MET A N 1
ATOM 658 C CA . MET A 1 82 ? -13.904 31.975 31.558 1.00 58.50 82 MET A CA 1
ATOM 659 C C . MET A 1 82 ? -15.121 32.157 32.478 1.00 58.50 82 MET A C 1
ATOM 661 O O . MET A 1 82 ? -15.063 31.823 33.654 1.00 58.50 82 MET A O 1
ATOM 665 N N . GLN A 1 83 ? -16.248 32.616 31.929 1.00 63.53 83 GLN A N 1
ATOM 666 C CA . GLN A 1 83 ? -17.518 32.811 32.640 1.00 63.53 83 GLN A CA 1
ATOM 667 C C . GLN A 1 83 ? -18.168 31.509 33.143 1.00 63.53 83 GLN A C 1
ATOM 669 O O . GLN A 1 83 ? -19.117 31.572 33.918 1.00 63.53 83 GLN A O 1
ATOM 674 N N . GLN A 1 84 ? -17.700 30.341 32.693 1.00 63.81 84 GLN A N 1
ATOM 675 C CA . GLN A 1 84 ? -18.193 29.028 33.126 1.00 63.81 84 GLN A CA 1
ATOM 676 C C . GLN A 1 84 ? -17.240 28.310 34.094 1.00 63.81 84 GLN A C 1
ATOM 678 O O . GLN A 1 84 ? -17.564 27.210 34.539 1.00 63.81 84 GLN A O 1
ATOM 683 N N . MET A 1 85 ? -16.080 28.898 34.413 1.00 64.56 85 MET A N 1
ATOM 684 C CA . MET A 1 85 ? -15.186 28.366 35.446 1.00 64.56 85 MET A CA 1
ATOM 685 C C . MET A 1 85 ? -15.720 28.751 36.826 1.00 64.56 85 MET A C 1
ATOM 687 O O . MET A 1 85 ? -16.179 29.882 37.017 1.00 64.56 85 MET A O 1
ATOM 691 N N . SER A 1 86 ? -15.656 27.835 37.792 1.00 74.50 86 SER A N 1
ATOM 692 C CA . SER A 1 86 ? -15.981 28.172 39.182 1.00 74.50 86 SER A CA 1
ATOM 693 C C . SER A 1 86 ? -14.970 29.190 39.732 1.00 74.50 86 SER A C 1
ATOM 695 O O . SER A 1 86 ? -13.843 29.277 39.248 1.00 74.50 86 SER A O 1
ATOM 697 N N . GLU A 1 87 ? -15.360 29.975 40.739 1.00 75.50 87 GLU A N 1
ATOM 698 C CA . GLU A 1 87 ? -14.478 30.953 41.403 1.00 75.50 87 GLU A CA 1
ATOM 699 C C . GLU A 1 87 ? -13.141 30.324 41.844 1.00 75.50 87 GLU A C 1
ATOM 701 O O . GLU A 1 87 ? -12.073 30.897 41.638 1.00 75.50 87 GLU A O 1
ATOM 706 N N . ASP A 1 88 ? -13.202 29.101 42.373 1.00 74.94 88 ASP A N 1
ATOM 707 C CA . ASP A 1 88 ? -12.038 28.359 42.860 1.00 74.94 88 ASP A CA 1
ATOM 708 C C . ASP A 1 88 ? -11.087 27.953 41.715 1.00 74.94 88 ASP A C 1
ATOM 710 O O . ASP A 1 88 ? -9.864 28.052 41.825 1.00 74.94 88 ASP A O 1
ATOM 714 N N . GLU A 1 89 ? -11.643 27.582 40.556 1.00 77.94 89 GLU A N 1
ATOM 715 C CA . GLU A 1 89 ? -10.873 27.266 39.347 1.00 77.94 89 GLU A CA 1
ATOM 716 C C . GLU A 1 89 ? -10.195 28.519 38.767 1.00 77.94 89 GLU A C 1
ATOM 718 O O . GLU A 1 89 ? -9.038 28.463 38.340 1.00 77.94 89 GLU A O 1
ATOM 723 N N . GLN A 1 90 ? -10.873 29.671 38.821 1.00 79.75 90 GLN A N 1
ATOM 724 C CA . GLN A 1 90 ? -10.306 30.959 38.409 1.00 79.75 90 GLN A CA 1
ATOM 725 C C . GLN A 1 90 ? -9.149 31.382 39.321 1.00 79.75 90 GLN A C 1
ATOM 727 O O . GLN A 1 90 ? -8.109 31.827 38.830 1.00 79.75 90 GLN A O 1
ATOM 732 N N . LEU A 1 91 ? -9.292 31.193 40.637 1.00 76.00 91 LEU A N 1
ATOM 733 C CA . LEU A 1 91 ? -8.246 31.512 41.606 1.00 76.00 91 LEU A CA 1
ATOM 734 C C . LEU A 1 91 ? -7.010 30.624 41.409 1.00 76.00 91 LEU A C 1
ATOM 736 O O . LEU A 1 91 ? -5.880 31.116 41.415 1.00 76.00 91 LEU A O 1
ATOM 740 N N . GLN A 1 92 ? -7.208 29.327 41.164 1.00 81.19 92 GLN A N 1
ATOM 741 C CA . GLN A 1 92 ? -6.108 28.397 40.917 1.00 81.19 92 GLN A CA 1
ATOM 742 C C . GLN A 1 92 ? -5.391 28.679 39.586 1.00 81.19 92 GLN A C 1
ATOM 744 O O . GLN A 1 92 ? -4.161 28.595 39.517 1.00 81.19 92 GLN A O 1
ATOM 749 N N . ALA A 1 93 ? -6.133 29.057 38.539 1.00 78.31 93 ALA A N 1
ATOM 750 C CA . ALA A 1 93 ? -5.560 29.491 37.265 1.00 78.31 93 ALA A CA 1
ATOM 751 C C . ALA A 1 93 ? -4.740 30.784 37.419 1.00 78.31 93 ALA A C 1
ATOM 753 O O . ALA A 1 93 ? -3.629 30.871 36.892 1.00 78.31 93 ALA A O 1
ATOM 754 N N . ALA A 1 94 ? -5.239 31.749 38.198 1.00 78.25 94 ALA A N 1
ATOM 755 C C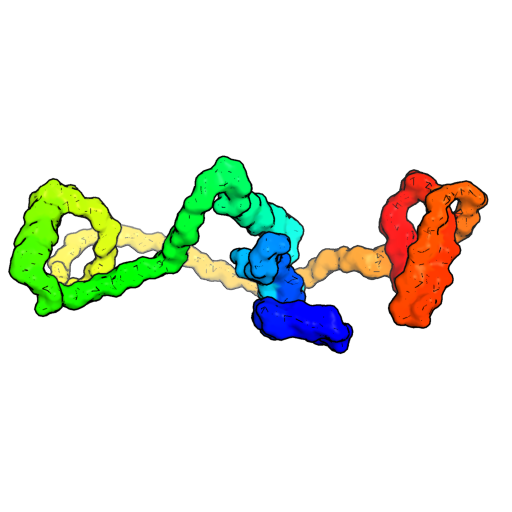A . ALA A 1 94 ? -4.527 32.986 38.506 1.00 78.25 94 ALA A CA 1
ATOM 756 C C . ALA A 1 94 ? -3.239 32.730 39.306 1.00 78.25 94 ALA A C 1
ATOM 758 O O . ALA A 1 94 ? -2.194 33.275 38.963 1.00 78.25 94 ALA A O 1
ATOM 759 N N . MET A 1 95 ? -3.268 31.845 40.311 1.00 78.06 95 MET A N 1
ATOM 760 C CA . MET A 1 95 ? -2.064 31.470 41.067 1.00 78.06 95 MET A CA 1
ATOM 761 C C . MET A 1 95 ? -0.997 30.816 40.183 1.00 78.06 95 MET A C 1
ATOM 763 O O . MET A 1 95 ? 0.185 31.127 40.3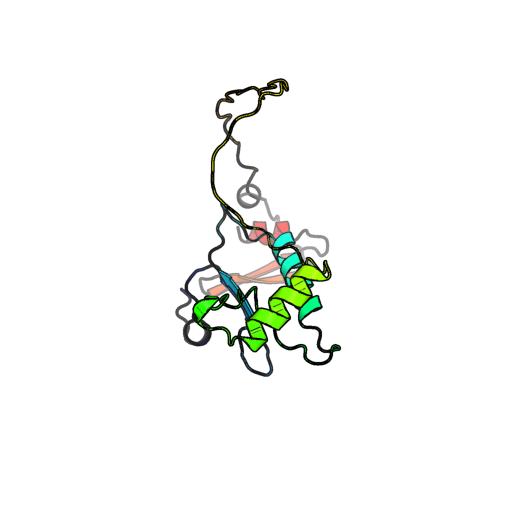22 1.00 78.06 95 MET A O 1
ATOM 767 N N . ARG A 1 96 ? -1.401 29.944 39.247 1.00 81.94 96 ARG A N 1
ATOM 768 C CA . ARG A 1 96 ? -0.476 29.342 38.270 1.00 81.94 96 ARG A CA 1
ATOM 769 C C . ARG A 1 96 ? 0.138 30.394 37.351 1.00 81.94 96 ARG A C 1
ATOM 771 O O . ARG A 1 96 ? 1.347 30.370 37.143 1.00 81.94 96 ARG A O 1
ATOM 778 N N . ALA A 1 97 ? -0.668 31.343 36.873 1.00 76.69 97 ALA A N 1
ATOM 779 C CA . ALA A 1 97 ? -0.181 32.463 36.072 1.00 76.69 97 ALA A CA 1
ATOM 780 C C . ALA A 1 97 ? 0.798 33.356 36.859 1.00 76.69 97 ALA A C 1
ATOM 782 O O . ALA A 1 97 ? 1.801 33.800 36.309 1.00 76.69 97 ALA A O 1
ATOM 783 N N . SER A 1 98 ? 0.562 33.574 38.158 1.00 69.75 98 SER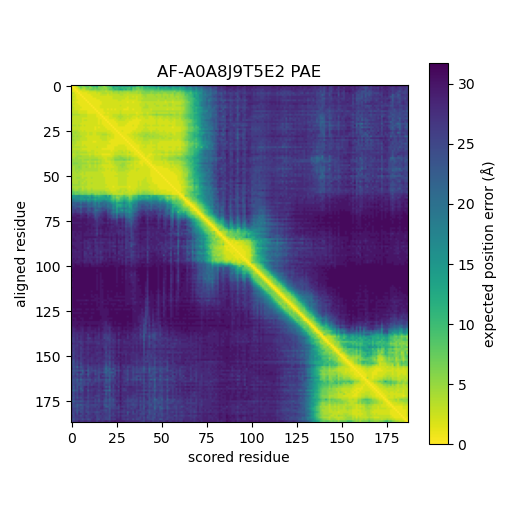 A N 1
ATOM 784 C CA . SER A 1 98 ? 1.460 34.353 39.022 1.00 69.75 98 SER A CA 1
ATOM 785 C C . SER A 1 98 ? 2.774 33.644 39.369 1.00 69.75 98 SER A C 1
ATOM 787 O O . SER A 1 98 ? 3.750 34.323 39.674 1.00 69.75 98 SER A O 1
ATOM 789 N N . MET A 1 99 ? 2.833 32.308 39.323 1.00 72.81 99 MET A N 1
ATOM 790 C CA . MET A 1 99 ? 4.061 31.541 39.596 1.00 72.81 99 MET A CA 1
ATOM 791 C C . MET A 1 99 ? 5.016 31.427 38.395 1.00 72.81 99 MET A C 1
ATOM 793 O O . MET A 1 99 ? 6.090 30.847 38.538 1.00 72.81 99 MET A O 1
ATOM 797 N N . GLY A 1 100 ? 4.674 31.999 37.236 1.00 55.66 100 GLY A N 1
ATOM 798 C CA . GLY A 1 100 ? 5.572 32.049 36.078 1.00 55.66 100 GLY A CA 1
ATOM 799 C C . GLY A 1 100 ? 5.725 30.728 35.318 1.00 55.66 100 GLY A C 1
ATOM 800 O O . GLY A 1 100 ? 6.660 30.597 34.533 1.00 55.66 100 GLY A O 1
ATOM 801 N N . ASP A 1 101 ? 4.813 29.767 35.497 1.00 50.62 101 ASP A N 1
ATOM 802 C CA . ASP A 1 101 ? 4.753 28.567 34.652 1.00 50.62 101 ASP A CA 1
ATOM 803 C C . ASP A 1 101 ? 3.996 28.893 33.352 1.00 50.62 101 ASP A C 1
ATOM 805 O O . ASP A 1 101 ? 2.835 28.534 33.143 1.00 50.62 101 ASP A O 1
ATOM 809 N N . VAL A 1 102 ? 4.646 29.681 32.494 1.00 45.31 102 VAL A N 1
ATOM 810 C CA . VAL A 1 102 ? 4.203 29.953 31.126 1.00 45.31 102 VAL A CA 1
ATOM 811 C C . VAL A 1 102 ? 4.565 28.766 30.232 1.00 45.31 102 VAL A C 1
ATOM 813 O O . VAL A 1 102 ? 5.598 28.746 29.569 1.00 45.31 102 VAL A O 1
ATOM 816 N N . VAL A 1 103 ? 3.673 27.777 30.146 1.00 45.25 103 VAL A N 1
ATOM 817 C CA . VAL A 1 103 ? 3.530 27.033 28.886 1.00 45.25 103 VAL A CA 1
ATOM 818 C C . VAL A 1 103 ? 2.893 27.992 27.885 1.00 45.25 103 VAL A C 1
ATOM 820 O O . VAL A 1 103 ? 1.693 28.257 27.927 1.00 45.25 103 VAL A O 1
ATOM 823 N N . ALA A 1 104 ? 3.758 28.574 27.057 1.00 42.97 104 ALA A N 1
ATOM 824 C CA . ALA A 1 104 ? 3.435 29.525 26.008 1.00 42.97 104 ALA A CA 1
ATOM 825 C C . ALA A 1 104 ? 2.320 29.003 25.090 1.00 42.97 104 ALA A C 1
ATOM 827 O O . ALA A 1 104 ? 2.459 27.963 24.450 1.00 42.97 104 ALA A O 1
ATOM 828 N N . ASP A 1 105 ? 1.236 29.767 25.012 1.00 37.12 105 ASP A N 1
ATOM 829 C CA . ASP A 1 105 ? 0.282 29.735 23.905 1.00 37.12 105 ASP A CA 1
ATOM 830 C C . ASP A 1 105 ? -0.343 31.140 23.833 1.00 37.12 105 ASP A C 1
ATOM 832 O O . ASP A 1 105 ? -1.468 31.390 24.282 1.00 37.12 105 ASP A O 1
ATOM 836 N N . GLU A 1 106 ? 0.475 32.097 23.385 1.00 37.56 106 GLU A N 1
ATOM 837 C CA . GLU A 1 106 ? 0.073 33.476 23.120 1.00 37.56 106 GLU A CA 1
ATOM 838 C C . GLU A 1 106 ? -0.394 33.601 21.666 1.00 37.56 106 GLU A C 1
ATOM 840 O O . GLU A 1 106 ? 0.406 33.685 20.742 1.00 37.56 106 GLU A O 1
ATOM 845 N N . ASP A 1 107 ? -1.712 33.655 21.487 1.00 36.59 107 ASP A N 1
ATOM 846 C CA . ASP A 1 107 ? -2.345 34.419 20.413 1.00 36.59 107 ASP A CA 1
ATOM 847 C C . ASP A 1 107 ? -3.055 35.596 21.102 1.00 36.59 107 ASP A C 1
ATOM 849 O O . ASP A 1 107 ? -4.115 35.425 21.714 1.00 36.59 107 ASP A O 1
ATOM 853 N N . LYS A 1 108 ? -2.461 36.793 21.037 1.00 35.66 108 LYS A N 1
ATOM 854 C CA . LYS A 1 108 ? -3.131 38.063 21.347 1.00 35.66 108 LYS A CA 1
ATOM 855 C C . LYS A 1 108 ? -3.070 38.973 20.125 1.00 35.66 108 LYS A C 1
ATOM 857 O O . LYS A 1 108 ? -1.996 39.331 19.655 1.00 35.66 108 LYS A O 1
ATOM 862 N N . LYS A 1 109 ? -4.257 39.345 19.648 1.00 37.34 109 LYS A N 1
ATOM 863 C CA . LYS A 1 109 ? -4.502 40.492 18.774 1.00 37.34 109 LYS A CA 1
ATOM 864 C C . LYS A 1 109 ? -4.811 41.741 19.612 1.00 37.34 109 LYS A C 1
ATOM 866 O O . LYS A 1 109 ? -5.356 41.611 20.706 1.00 37.34 109 LYS A O 1
ATOM 871 N N . GLU A 1 110 ? -4.578 42.879 18.955 1.00 33.62 110 GLU A N 1
ATOM 872 C CA . GLU A 1 110 ? -5.229 44.205 19.053 1.00 33.62 110 GLU A CA 1
ATOM 873 C C . GLU A 1 110 ? -4.338 45.383 19.501 1.00 33.6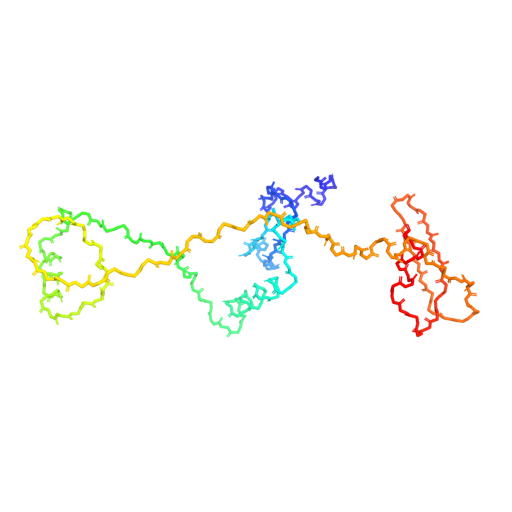2 110 GLU A C 1
ATOM 875 O O . GLU A 1 110 ? -4.032 45.560 20.675 1.00 33.62 110 GLU A O 1
ATOM 880 N N . GLU A 1 111 ? -3.872 46.095 18.463 1.00 35.84 111 GLU A N 1
ATOM 881 C CA . GLU A 1 111 ? -3.982 47.534 18.129 1.00 35.84 111 GLU A CA 1
ATOM 882 C C . GLU A 1 111 ? -3.652 48.673 19.131 1.00 35.84 111 GLU A C 1
ATOM 884 O O . GLU A 1 111 ? -4.258 48.822 20.187 1.00 35.84 111 GLU A O 1
ATOM 889 N N . ASP A 1 112 ? -2.786 49.553 18.593 1.00 32.22 112 ASP A N 1
ATOM 890 C CA . ASP A 1 112 ? -2.651 51.022 18.692 1.00 32.22 112 ASP A CA 1
ATOM 891 C C . ASP A 1 112 ? -1.853 51.712 19.822 1.00 32.22 112 ASP A C 1
ATOM 893 O O . ASP A 1 112 ? -2.199 51.661 21.000 1.00 32.22 112 ASP A O 1
ATOM 897 N N . GLY A 1 113 ? -0.829 52.486 19.403 1.00 29.78 113 GLY A N 1
ATOM 898 C CA . GLY A 1 113 ? -0.197 53.554 20.196 1.00 29.78 113 GLY A CA 1
ATOM 899 C C . GLY A 1 113 ? 1.318 53.763 20.015 1.00 29.78 113 GLY A C 1
ATOM 900 O O . GLY A 1 113 ? 2.078 53.392 20.898 1.00 29.78 113 GLY A O 1
ATOM 901 N N . ASP A 1 114 ? 1.715 54.364 18.887 1.00 34.44 114 ASP A N 1
ATOM 902 C CA . ASP A 1 114 ? 2.832 55.317 18.667 1.00 34.44 114 ASP A CA 1
ATOM 903 C C . ASP A 1 114 ? 4.087 55.285 19.584 1.00 34.44 114 ASP A C 1
ATOM 905 O O . ASP A 1 114 ? 4.046 55.729 20.732 1.00 34.44 114 ASP A O 1
ATOM 909 N N . SER A 1 115 ? 5.236 54.870 19.028 1.00 32.72 115 SER A N 1
ATOM 910 C CA . SER A 1 115 ? 6.552 55.469 19.318 1.00 32.72 115 SER A CA 1
ATOM 911 C C . SER A 1 115 ? 7.572 55.080 18.237 1.00 32.72 115 SER A C 1
ATOM 913 O O . SER A 1 115 ? 7.812 53.900 17.989 1.00 32.72 115 SER A O 1
ATOM 915 N N . ASP A 1 116 ? 8.149 56.110 17.622 1.00 36.97 116 ASP A N 1
ATOM 916 C CA . ASP A 1 116 ? 9.280 56.142 16.685 1.00 36.97 116 ASP A CA 1
ATOM 917 C C . ASP A 1 116 ? 10.463 55.248 17.110 1.00 36.97 116 ASP A C 1
ATOM 919 O O . ASP A 1 116 ? 10.915 55.370 18.246 1.00 36.97 116 ASP A O 1
ATOM 923 N N . GLU A 1 117 ? 10.994 54.425 16.191 1.00 33.66 117 GLU A N 1
ATOM 924 C CA . GLU A 1 117 ? 12.428 54.071 16.091 1.00 33.66 117 GLU A CA 1
ATOM 925 C C . GLU A 1 117 ? 12.721 53.248 14.809 1.00 33.66 117 GLU A C 1
ATOM 927 O O . GLU A 1 117 ? 12.490 52.044 14.716 1.00 33.66 117 GLU A O 1
ATOM 932 N N . GLU A 1 118 ? 13.166 53.978 13.781 1.00 45.72 118 GLU A N 1
ATOM 933 C CA . GLU A 1 118 ? 14.151 53.643 12.736 1.00 45.72 118 GLU A CA 1
ATOM 934 C C . GLU A 1 118 ? 14.677 52.189 12.675 1.00 45.72 118 GLU A C 1
ATOM 936 O O . GLU A 1 118 ? 15.416 51.787 13.563 1.00 45.72 118 GLU A O 1
ATOM 941 N N . ILE A 1 119 ? 14.401 51.453 11.578 1.00 36.78 119 ILE A N 1
ATOM 942 C CA . ILE A 1 119 ? 15.291 50.434 10.967 1.00 36.78 119 ILE A CA 1
ATOM 943 C C . ILE A 1 119 ? 14.906 50.184 9.486 1.00 36.78 119 ILE A C 1
ATOM 945 O O . ILE A 1 119 ? 13.746 50.168 9.081 1.00 36.78 119 ILE A O 1
ATOM 949 N N . GLU A 1 120 ? 15.961 50.016 8.698 1.00 32.16 120 GLU A N 1
ATOM 950 C CA . GLU A 1 120 ? 16.175 50.013 7.249 1.00 32.16 120 GLU A CA 1
ATOM 951 C C . GLU A 1 120 ? 15.401 48.956 6.418 1.00 32.16 120 GLU A C 1
ATOM 953 O O . GLU A 1 120 ? 15.388 47.764 6.723 1.00 32.16 120 GLU A O 1
ATOM 958 N N . TYR A 1 121 ? 14.797 49.400 5.306 1.00 30.80 121 TYR A N 1
ATOM 959 C CA . TYR A 1 121 ? 14.169 48.555 4.280 1.00 30.80 121 TYR A CA 1
ATOM 960 C C . TYR A 1 121 ? 15.227 47.910 3.369 1.00 30.80 121 TYR A C 1
ATOM 962 O O . TYR A 1 121 ? 15.945 48.616 2.662 1.00 30.80 121 TYR A O 1
ATOM 970 N N . ILE A 1 122 ? 15.232 46.578 3.268 1.00 35.12 122 ILE A N 1
ATOM 971 C CA . ILE A 1 122 ? 15.842 45.854 2.141 1.00 35.12 122 ILE A CA 1
ATOM 972 C C . ILE A 1 122 ? 14.749 45.021 1.467 1.00 35.12 122 ILE A C 1
ATOM 974 O O . ILE A 1 122 ? 14.250 44.044 2.024 1.00 35.12 122 ILE A O 1
ATOM 978 N N . ALA A 1 123 ? 14.364 45.432 0.260 1.00 38.09 123 ALA A N 1
ATOM 979 C CA . ALA A 1 123 ? 13.466 44.690 -0.617 1.00 38.09 123 ALA A CA 1
ATOM 980 C C . ALA A 1 123 ? 14.232 43.568 -1.343 1.00 38.09 123 ALA A C 1
ATOM 982 O O . ALA A 1 123 ? 15.315 43.838 -1.866 1.00 38.09 123 ALA A O 1
ATOM 983 N N . PRO A 1 124 ? 13.698 42.338 -1.451 1.00 34.91 124 PRO A N 1
ATOM 984 C CA . PRO A 1 124 ? 14.172 41.399 -2.450 1.00 34.91 124 PRO A CA 1
ATOM 985 C C . PRO A 1 124 ? 13.433 41.603 -3.779 1.00 34.91 124 PRO A C 1
ATOM 987 O O . PRO A 1 124 ? 12.204 41.650 -3.851 1.00 34.91 124 PRO A O 1
ATOM 990 N N . ASP A 1 125 ? 14.260 41.731 -4.808 1.00 32.06 125 ASP A N 1
ATOM 991 C CA . ASP A 1 125 ? 13.971 41.957 -6.217 1.00 32.06 125 ASP A CA 1
ATOM 992 C C . ASP A 1 125 ? 12.968 40.963 -6.817 1.00 32.06 125 ASP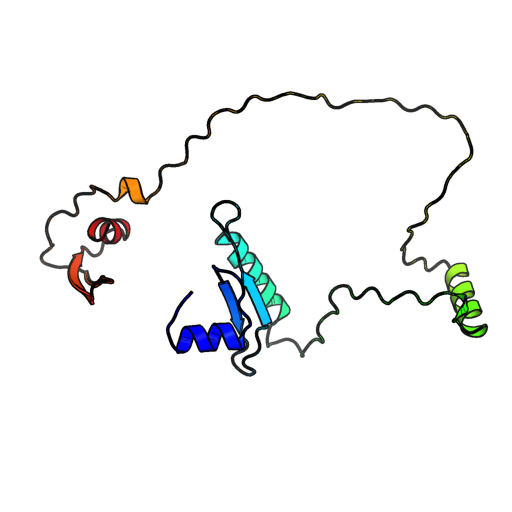 A C 1
ATOM 994 O O . ASP A 1 125 ? 13.011 39.755 -6.569 1.00 32.06 125 ASP A O 1
ATOM 998 N N . THR A 1 126 ? 12.084 41.487 -7.665 1.00 38.50 126 THR A N 1
ATOM 999 C CA . THR A 1 126 ? 11.141 40.705 -8.470 1.00 38.50 126 THR A CA 1
ATOM 1000 C C . THR A 1 126 ? 11.778 40.433 -9.830 1.00 38.50 126 THR A C 1
ATOM 1002 O O . THR A 1 126 ? 11.683 41.254 -10.735 1.00 38.50 126 THR A O 1
ATOM 1005 N N . GLU A 1 127 ? 12.419 39.276 -9.989 1.00 37.72 127 GLU A N 1
ATOM 1006 C CA . GLU A 1 127 ? 12.923 38.812 -11.288 1.00 37.72 127 GLU A CA 1
ATOM 1007 C C . GLU A 1 127 ? 11.880 37.913 -11.973 1.00 37.72 127 GLU A C 1
ATOM 1009 O O . GLU A 1 127 ? 11.640 36.752 -11.627 1.00 37.72 127 GLU A O 1
ATOM 1014 N N . GLU A 1 128 ? 11.233 38.512 -12.965 1.00 44.34 128 GLU A N 1
ATOM 1015 C CA . GLU A 1 128 ? 10.270 37.939 -13.894 1.00 44.34 128 GLU A CA 1
ATOM 1016 C C . GLU A 1 128 ? 10.975 36.947 -14.846 1.00 44.34 128 GLU A C 1
ATOM 1018 O O . GLU A 1 128 ? 11.695 37.337 -15.765 1.00 44.34 128 GLU A O 1
ATOM 1023 N N . SER A 1 129 ? 10.774 35.638 -14.653 1.00 36.03 129 SER A N 1
ATOM 1024 C CA . SER A 1 129 ? 11.327 34.603 -15.542 1.00 36.03 129 SER A CA 1
ATOM 1025 C C . SER A 1 129 ? 10.260 34.017 -16.476 1.00 36.03 129 SER A C 1
ATOM 1027 O O . SER A 1 129 ? 9.279 33.397 -16.067 1.00 36.03 129 SER A O 1
ATOM 1029 N N . LYS A 1 130 ? 10.470 34.231 -17.781 1.00 43.91 130 LYS A N 1
ATOM 1030 C CA . LYS A 1 130 ? 9.693 33.671 -18.901 1.00 43.91 130 LYS A CA 1
ATOM 1031 C C . LYS A 1 130 ? 9.666 32.13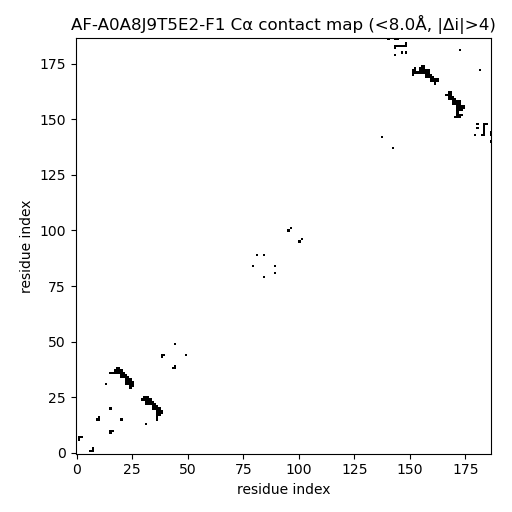0 -18.881 1.00 43.91 130 LYS A C 1
ATOM 1033 O O . LYS A 1 130 ? 10.666 31.509 -18.519 1.00 43.91 130 LYS A O 1
ATOM 1038 N N . PRO A 1 131 ? 8.590 31.489 -19.379 1.00 39.28 131 PRO A N 1
ATOM 1039 C CA . PRO A 1 131 ? 8.473 30.036 -19.386 1.00 39.28 131 PRO A CA 1
ATOM 1040 C C . PRO A 1 131 ? 9.378 29.419 -20.462 1.00 39.28 131 PRO A C 1
ATOM 1042 O O . PRO A 1 131 ? 9.118 29.525 -21.661 1.00 39.28 131 PRO A O 1
ATOM 1045 N N . ALA A 1 132 ? 10.442 28.742 -20.033 1.00 35.97 132 ALA A N 1
ATOM 1046 C CA . ALA A 1 132 ? 11.197 27.830 -20.880 1.00 35.97 132 ALA A CA 1
ATOM 1047 C C . ALA A 1 132 ? 10.470 26.476 -20.943 1.00 35.97 132 ALA A C 1
ATOM 1049 O O . ALA A 1 132 ? 10.141 25.877 -19.920 1.00 35.97 132 ALA A O 1
ATOM 1050 N N . ALA A 1 133 ? 10.209 26.003 -22.161 1.00 47.59 133 ALA A N 1
ATOM 1051 C CA . ALA A 1 133 ? 9.559 24.731 -22.443 1.00 47.59 133 ALA A CA 1
ATOM 1052 C C . ALA A 1 133 ? 10.308 23.552 -21.794 1.00 47.59 133 ALA A C 1
ATOM 1054 O O . ALA A 1 133 ? 11.432 23.218 -22.178 1.00 47.59 133 ALA A O 1
ATOM 1055 N N . ILE A 1 134 ? 9.657 22.900 -20.831 1.00 47.88 134 ILE A N 1
ATOM 1056 C CA . ILE A 1 134 ? 10.129 21.666 -20.203 1.00 47.88 134 ILE A CA 1
ATOM 1057 C C . ILE A 1 134 ? 10.004 20.547 -21.240 1.00 47.88 134 ILE A C 1
ATOM 1059 O O . ILE A 1 134 ? 8.909 20.075 -21.544 1.00 47.88 134 ILE A O 1
ATOM 1063 N N . LYS A 1 135 ? 11.136 20.120 -21.805 1.00 48.62 135 LYS A N 1
ATOM 1064 C CA . LYS A 1 135 ? 11.221 18.847 -22.525 1.00 48.62 135 LYS A CA 1
ATOM 1065 C C . LYS A 1 135 ? 10.989 17.742 -21.497 1.00 48.62 135 LYS A C 1
ATOM 1067 O O . LYS A 1 135 ? 11.806 17.560 -20.599 1.00 48.62 135 LYS A O 1
ATOM 1072 N N . SER A 1 136 ? 9.862 17.044 -21.604 1.00 52.31 136 SER A N 1
ATOM 1073 C CA . SER A 1 136 ? 9.575 15.850 -20.809 1.00 52.31 136 SER A CA 1
ATOM 1074 C C . SER A 1 136 ? 10.756 14.871 -20.889 1.00 52.31 136 SER A C 1
ATOM 1076 O O . SER A 1 136 ? 11.259 14.655 -21.998 1.00 52.31 136 SER A O 1
ATOM 1078 N N . PRO A 1 137 ? 11.201 14.263 -19.773 1.00 58.12 137 PRO A N 1
ATOM 1079 C CA . PRO A 1 137 ? 12.198 13.200 -19.837 1.00 58.12 137 PRO A CA 1
ATOM 1080 C C . PRO A 1 137 ? 11.671 12.053 -20.719 1.00 58.12 137 PRO A C 1
ATOM 1082 O O . PRO A 1 137 ? 10.456 11.824 -20.746 1.00 58.12 137 PRO A O 1
ATOM 1085 N N . PRO A 1 138 ? 12.541 11.349 -21.465 1.00 57.84 138 PRO A N 1
ATOM 1086 C CA . PRO A 1 138 ? 12.111 10.259 -22.333 1.00 57.84 138 PRO A CA 1
ATOM 1087 C C . PRO A 1 138 ? 11.400 9.191 -21.494 1.00 57.84 138 PRO A C 1
ATOM 1089 O O . PRO A 1 138 ? 11.966 8.626 -20.559 1.00 57.84 138 PRO A O 1
ATOM 1092 N N . SER A 1 139 ? 10.121 8.961 -21.795 1.00 64.44 139 SER A N 1
ATOM 1093 C CA . SER A 1 139 ? 9.328 7.916 -21.152 1.00 64.44 139 SER A CA 1
ATOM 1094 C C . SER A 1 139 ? 9.912 6.558 -21.529 1.00 64.44 139 SER A C 1
ATOM 1096 O O . SER A 1 139 ? 10.085 6.276 -22.713 1.00 64.44 139 SER A O 1
ATOM 1098 N N . MET A 1 140 ? 10.164 5.698 -20.536 1.00 64.31 140 MET A N 1
ATOM 1099 C CA . MET A 1 140 ? 10.710 4.345 -20.728 1.00 64.31 140 MET A CA 1
ATOM 1100 C C . MET A 1 140 ? 9.909 3.531 -21.761 1.00 64.31 140 MET A C 1
ATOM 1102 O O . MET A 1 140 ? 10.466 2.674 -22.436 1.00 64.31 140 MET A O 1
ATOM 1106 N N . SER A 1 141 ? 8.614 3.820 -21.915 1.00 64.06 141 SER A N 1
ATOM 1107 C CA . SER A 1 141 ? 7.752 3.196 -22.920 1.00 64.06 141 SER A CA 1
ATOM 1108 C C . SER A 1 141 ? 8.183 3.483 -24.361 1.00 64.06 141 SER A C 1
ATOM 1110 O O . SER A 1 141 ? 8.116 2.580 -25.186 1.00 64.06 141 SER A O 1
ATOM 1112 N N . THR A 1 142 ? 8.670 4.687 -24.673 1.00 67.81 142 THR A N 1
ATOM 1113 C CA . THR A 1 142 ? 9.107 5.044 -26.034 1.00 67.81 142 THR A CA 1
ATOM 1114 C C . THR A 1 142 ? 10.368 4.280 -26.438 1.00 67.81 142 THR A C 1
ATOM 1116 O O . THR A 1 142 ? 10.482 3.864 -27.584 1.00 67.81 142 THR A O 1
ATOM 1119 N N . ASP A 1 143 ? 11.271 4.023 -25.489 1.00 66.75 143 ASP A N 1
ATOM 1120 C CA . ASP A 1 143 ? 12.516 3.279 -25.729 1.00 66.75 143 ASP A CA 1
ATOM 1121 C C . ASP A 1 143 ? 12.303 1.762 -25.873 1.00 66.75 143 ASP A C 1
ATOM 1123 O O . ASP A 1 143 ? 13.195 1.050 -26.335 1.00 66.75 143 ASP A O 1
ATOM 1127 N N . LEU A 1 144 ? 11.158 1.246 -25.415 1.00 71.75 144 LEU A N 1
ATOM 1128 C CA . LEU A 1 144 ? 10.805 -0.173 -25.510 1.00 71.75 144 LEU A CA 1
ATOM 1129 C C . LEU A 1 144 ? 10.130 -0.505 -26.847 1.00 71.75 144 LEU A C 1
ATOM 1131 O O . LEU A 1 144 ? 10.315 -1.607 -27.363 1.00 71.75 144 LEU A O 1
ATOM 1135 N N . ILE A 1 145 ? 9.389 0.449 -27.419 1.00 68.44 145 ILE A N 1
ATOM 1136 C CA . ILE A 1 145 ? 8.692 0.297 -28.700 1.00 68.44 145 ILE A CA 1
ATOM 1137 C C . ILE A 1 145 ? 9.737 0.279 -29.825 1.00 68.44 145 ILE A C 1
ATOM 1139 O O . ILE A 1 145 ? 10.238 1.316 -30.251 1.00 68.44 145 ILE A O 1
ATOM 1143 N N . GLY A 1 146 ? 10.080 -0.919 -30.302 1.00 65.06 146 GLY A N 1
ATOM 1144 C CA . GLY A 1 146 ? 11.048 -1.125 -31.388 1.00 65.06 146 GLY A CA 1
ATOM 1145 C C . GLY A 1 146 ? 12.384 -1.737 -30.963 1.00 65.06 146 GLY A C 1
ATOM 1146 O O . GLY A 1 146 ? 13.275 -1.875 -31.801 1.00 65.06 146 GLY A O 1
ATOM 1147 N N . MET A 1 147 ? 12.540 -2.135 -29.696 1.00 73.44 147 MET A N 1
ATOM 1148 C CA . MET A 1 147 ? 13.692 -2.939 -29.280 1.00 73.44 147 MET A CA 1
ATOM 1149 C C . MET A 1 147 ? 13.603 -4.334 -29.916 1.00 73.44 147 MET A C 1
ATOM 1151 O O . MET A 1 147 ? 12.665 -5.084 -29.650 1.00 73.44 147 MET A O 1
ATOM 1155 N N . ASP A 1 148 ? 14.587 -4.698 -30.740 1.00 70.94 148 ASP A N 1
ATOM 1156 C CA . ASP A 1 148 ? 14.669 -6.046 -31.300 1.00 70.94 148 ASP A CA 1
ATOM 1157 C C . ASP A 1 148 ? 15.040 -7.046 -30.196 1.00 70.94 148 ASP A C 1
ATOM 1159 O O . ASP A 1 148 ? 16.118 -6.996 -29.602 1.00 70.94 148 ASP A O 1
ATOM 1163 N N . VAL A 1 149 ? 14.110 -7.951 -29.895 1.00 72.56 149 VAL A N 1
ATOM 1164 C CA . VAL A 1 149 ? 14.255 -8.966 -28.843 1.00 72.56 149 VAL A CA 1
ATOM 1165 C C . VAL A 1 149 ? 15.044 -10.184 -29.364 1.00 72.56 149 VAL A C 1
ATOM 1167 O O . VAL A 1 149 ? 15.297 -11.127 -28.615 1.00 72.56 149 VAL A O 1
ATOM 1170 N N . GLY A 1 150 ? 15.453 -10.198 -30.640 1.00 75.31 150 GLY A N 1
ATOM 1171 C CA . GLY A 1 150 ? 16.241 -11.276 -31.240 1.00 75.31 150 GLY A CA 1
ATOM 1172 C C . GLY A 1 150 ? 15.502 -12.620 -31.278 1.00 75.31 150 GLY A C 1
ATOM 1173 O O . GLY A 1 150 ? 14.296 -12.694 -31.028 1.00 75.31 150 GLY A O 1
ATOM 1174 N N . GLN A 1 151 ? 16.212 -13.711 -31.585 1.00 75.38 151 GLN A N 1
ATOM 1175 C CA . GLN A 1 151 ? 15.642 -15.069 -31.619 1.00 75.38 151 GLN A CA 1
ATOM 1176 C C . GLN A 1 151 ? 15.571 -15.720 -30.227 1.00 75.38 151 GLN A C 1
ATOM 1178 O O . GLN A 1 151 ? 16.252 -15.313 -29.287 1.00 75.38 151 GLN A O 1
ATOM 1183 N N . GLU A 1 152 ? 14.713 -16.733 -30.075 1.00 81.81 152 GLU A N 1
ATOM 1184 C CA . GLU A 1 152 ? 14.603 -17.492 -28.827 1.00 81.81 152 GLU A CA 1
ATOM 1185 C C . GLU A 1 152 ? 15.859 -18.359 -28.604 1.00 81.81 152 GLU A C 1
ATOM 1187 O O . GLU A 1 152 ? 16.206 -19.170 -29.466 1.00 81.81 152 GLU A O 1
ATOM 1192 N N . PRO A 1 153 ? 16.551 -18.223 -27.458 1.00 84.88 153 PRO A N 1
ATOM 1193 C CA . PRO A 1 153 ? 17.719 -19.036 -27.160 1.00 84.88 153 PRO A CA 1
ATOM 1194 C C . PRO A 1 153 ? 17.335 -20.504 -26.880 1.00 84.88 153 PRO A C 1
ATOM 1196 O O . PRO A 1 153 ? 16.269 -20.785 -26.322 1.00 84.88 153 PRO A O 1
ATOM 1199 N N . PRO A 1 154 ? 18.227 -21.470 -27.178 1.00 80.44 154 PRO A N 1
ATOM 1200 C CA . PRO A 1 154 ? 17.963 -22.896 -26.958 1.00 80.44 154 PRO A CA 1
ATOM 1201 C C . PRO A 1 154 ? 17.817 -23.260 -25.467 1.00 80.44 154 PRO A C 1
ATOM 1203 O O . PRO A 1 154 ? 17.001 -24.118 -25.101 1.00 80.44 154 PRO A O 1
ATOM 1206 N N . SER A 1 155 ? 18.555 -22.566 -24.595 1.00 85.56 155 SER A N 1
ATOM 1207 C CA . SER A 1 155 ? 18.544 -22.726 -23.137 1.00 85.56 155 SER A CA 1
ATOM 1208 C C . SER A 1 155 ? 18.367 -21.370 -22.451 1.00 85.56 155 SER A C 1
ATOM 1210 O O . SER A 1 155 ? 18.874 -20.361 -22.938 1.00 85.56 155 SER A O 1
ATOM 1212 N N . GLY A 1 156 ? 17.636 -21.340 -21.337 1.00 87.00 156 GLY A N 1
ATOM 1213 C CA . GLY A 1 156 ? 17.360 -20.110 -20.599 1.00 87.00 156 GLY A CA 1
ATOM 1214 C C . GLY A 1 156 ? 16.174 -20.217 -19.643 1.00 87.00 156 GLY A C 1
ATOM 1215 O O . GLY A 1 156 ? 15.526 -21.262 -19.532 1.00 87.00 156 GLY A O 1
ATOM 1216 N N . ALA A 1 157 ? 15.877 -19.110 -18.967 1.00 87.56 157 ALA A N 1
ATOM 1217 C CA . ALA A 1 157 ? 14.720 -18.967 -18.099 1.00 87.56 157 ALA A CA 1
ATOM 1218 C C . ALA A 1 157 ? 13.439 -18.904 -18.939 1.00 87.56 157 ALA A C 1
ATOM 1220 O O . ALA A 1 157 ? 13.281 -18.039 -19.799 1.00 87.56 157 ALA A O 1
ATOM 1221 N N . ARG A 1 158 ? 12.511 -19.833 -18.698 1.00 91.88 158 ARG A N 1
ATOM 1222 C CA . ARG A 1 158 ? 11.220 -19.884 -19.391 1.00 91.88 158 ARG A CA 1
ATOM 1223 C C . ARG A 1 158 ? 10.222 -18.969 -18.687 1.00 91.88 158 ARG A C 1
ATOM 1225 O O . ARG A 1 158 ? 9.818 -19.257 -17.565 1.00 91.88 158 ARG A O 1
ATOM 1232 N N . ILE A 1 159 ? 9.783 -17.916 -19.371 1.00 91.44 159 ILE A N 1
ATOM 1233 C CA . ILE A 1 159 ? 8.811 -16.949 -18.854 1.00 91.44 159 ILE A CA 1
ATOM 1234 C C . ILE A 1 159 ? 7.484 -17.134 -19.595 1.00 91.44 159 ILE A C 1
ATOM 1236 O O . ILE A 1 159 ? 7.455 -17.238 -20.821 1.00 91.44 159 ILE A O 1
ATOM 1240 N N . GLN A 1 160 ? 6.381 -17.199 -18.846 1.00 93.50 160 GLN A N 1
ATOM 1241 C CA . GLN A 1 160 ? 5.020 -17.261 -19.380 1.00 93.50 160 GLN A CA 1
ATOM 1242 C C . GLN A 1 160 ? 4.260 -15.997 -18.984 1.00 93.50 160 GLN A C 1
ATOM 1244 O O . GLN A 1 160 ? 4.042 -15.747 -17.801 1.00 93.50 160 GLN A O 1
ATOM 1249 N N . LEU A 1 161 ? 3.803 -15.245 -19.980 1.00 91.00 161 LEU A N 1
ATOM 1250 C CA . LEU A 1 161 ? 3.021 -14.026 -19.817 1.00 91.00 161 LEU A CA 1
ATOM 1251 C C . LEU A 1 161 ? 1.563 -14.319 -20.169 1.00 91.00 161 LEU A C 1
ATOM 1253 O O . LEU A 1 161 ? 1.274 -14.987 -21.166 1.00 91.00 161 LEU A O 1
ATOM 1257 N N . ARG A 1 162 ? 0.636 -13.851 -19.333 1.00 90.62 162 ARG A N 1
ATOM 1258 C CA . ARG A 1 162 ? -0.804 -13.927 -19.590 1.00 90.62 162 ARG A CA 1
ATOM 1259 C C . ARG A 1 162 ? -1.291 -12.533 -19.961 1.00 90.62 162 ARG A C 1
ATOM 1261 O O . ARG A 1 162 ? -1.192 -11.618 -19.152 1.00 90.62 162 ARG A O 1
ATOM 1268 N N . MET A 1 163 ? -1.821 -12.406 -21.169 1.00 89.31 163 MET A N 1
ATOM 1269 C CA . MET A 1 163 ? -2.332 -11.149 -21.699 1.00 89.31 163 MET A CA 1
ATOM 1270 C C . MET A 1 163 ? -3.775 -10.895 -21.221 1.00 89.31 163 MET A C 1
ATOM 1272 O O . MET A 1 163 ? -4.476 -11.851 -20.862 1.00 89.31 163 MET A O 1
ATOM 1276 N N . PRO A 1 164 ? -4.253 -9.636 -21.241 1.00 87.44 164 PRO A N 1
ATOM 1277 C CA . PRO A 1 164 ? -5.639 -9.299 -20.897 1.00 87.44 164 PRO A CA 1
ATOM 1278 C C . PRO A 1 164 ? -6.684 -9.971 -21.801 1.00 87.44 164 PRO A C 1
ATOM 1280 O O . PRO A 1 164 ? -7.799 -10.225 -21.360 1.00 87.44 164 PRO A O 1
ATOM 1283 N N . ASP A 1 165 ? -6.315 -10.315 -23.041 1.00 88.69 165 ASP A N 1
ATOM 1284 C CA . ASP A 1 165 ? -7.158 -11.067 -23.985 1.00 88.69 165 ASP A CA 1
ATOM 1285 C C . ASP A 1 165 ? -7.264 -12.572 -23.649 1.00 88.69 165 ASP A C 1
ATOM 1287 O O . ASP A 1 165 ? -7.884 -13.345 -24.378 1.00 88.69 165 ASP A O 1
ATOM 1291 N N . GLY A 1 166 ? -6.643 -13.005 -22.546 1.00 85.69 166 GLY A N 1
ATOM 1292 C CA . GLY A 1 166 ? -6.624 -14.387 -22.082 1.00 85.69 166 GLY A CA 1
ATOM 1293 C C . GLY A 1 166 ? -5.579 -15.268 -22.770 1.00 85.69 166 GLY A C 1
ATOM 1294 O O . GLY A 1 166 ? -5.367 -16.400 -22.314 1.00 85.69 166 GLY A O 1
ATOM 1295 N N . LYS A 1 167 ? -4.885 -14.779 -23.808 1.00 89.38 167 LYS A N 1
ATOM 1296 C CA . LYS A 1 167 ? -3.822 -15.531 -24.481 1.00 89.38 167 LYS A CA 1
ATOM 1297 C C . LYS A 1 167 ? -2.585 -15.629 -23.598 1.00 89.38 167 LYS A C 1
ATOM 1299 O O . LYS A 1 167 ? -2.324 -14.807 -22.717 1.00 89.38 167 LYS A O 1
ATOM 1304 N N . ARG A 1 168 ? -1.816 -16.690 -23.830 1.00 91.81 168 ARG A N 1
ATOM 1305 C CA . ARG A 1 168 ? -0.563 -16.962 -23.128 1.00 91.81 168 ARG A CA 1
ATOM 1306 C C . ARG A 1 168 ? 0.575 -16.922 -24.127 1.00 91.81 168 ARG A C 1
ATOM 1308 O O . ARG A 1 168 ? 0.507 -17.607 -25.143 1.00 91.81 168 ARG A O 1
ATOM 1315 N N . VAL A 1 169 ? 1.617 -16.172 -23.804 1.00 90.00 169 VAL A N 1
ATOM 1316 C CA . VAL A 1 169 ? 2.857 -16.136 -24.577 1.00 90.00 169 VAL A CA 1
ATOM 1317 C C . VAL A 1 169 ? 3.959 -16.715 -23.706 1.00 90.00 169 VAL A C 1
ATOM 1319 O O . VAL A 1 169 ? 4.108 -16.337 -22.547 1.00 90.00 169 VAL A O 1
ATOM 1322 N N . VAL A 1 170 ? 4.695 -17.683 -24.240 1.00 90.81 170 VAL A N 1
ATOM 1323 C CA . VAL A 1 170 ? 5.786 -18.359 -23.535 1.00 90.81 170 VAL A CA 1
ATOM 1324 C C . VAL A 1 170 ? 7.048 -18.155 -24.345 1.00 90.81 170 VAL A C 1
ATOM 1326 O O . VAL A 1 170 ? 7.043 -18.437 -25.539 1.00 90.81 170 VAL A O 1
ATOM 1329 N N . ARG A 1 171 ? 8.113 -17.690 -23.697 1.00 89.19 171 ARG A N 1
ATOM 1330 C CA . ARG A 1 171 ? 9.411 -17.495 -24.339 1.00 89.19 171 ARG A CA 1
ATOM 1331 C C . ARG A 1 171 ? 10.546 -17.743 -23.353 1.00 89.19 171 ARG A C 1
ATOM 1333 O O . ARG A 1 171 ? 10.433 -17.414 -22.170 1.00 89.19 171 ARG A O 1
ATOM 1340 N N . LYS A 1 172 ? 11.637 -18.338 -23.830 1.00 91.12 172 LYS A N 1
ATOM 1341 C CA . LYS A 1 172 ? 12.893 -18.427 -23.083 1.00 91.12 172 LYS A CA 1
ATOM 1342 C C . LYS A 1 172 ? 13.706 -17.142 -23.216 1.00 91.12 172 LYS A C 1
ATOM 1344 O O . LYS A 1 172 ? 13.824 -16.582 -24.303 1.00 91.12 172 LYS A O 1
ATOM 1349 N N . PHE A 1 173 ? 14.312 -16.720 -22.115 1.00 90.56 173 PHE A N 1
ATOM 1350 C CA . PHE A 1 173 ? 15.256 -15.609 -22.061 1.00 90.56 173 PHE A CA 1
ATOM 1351 C C . PHE A 1 173 ? 16.599 -16.094 -21.497 1.00 90.56 173 PHE A C 1
ATOM 1353 O O . PHE A 1 173 ? 16.605 -16.986 -20.642 1.00 90.56 173 PHE A O 1
ATOM 1360 N N . PRO A 1 174 ? 17.740 -15.547 -21.950 1.00 88.69 174 PRO A N 1
ATOM 1361 C CA . PRO A 1 174 ? 19.038 -15.840 -21.343 1.00 88.69 174 PRO A CA 1
ATOM 1362 C C . PRO A 1 174 ? 19.036 -15.496 -19.847 1.00 88.69 174 PRO A C 1
ATOM 1364 O O . PRO A 1 174 ? 18.381 -14.537 -19.443 1.00 88.69 174 PRO A O 1
ATOM 1367 N N . GLY A 1 175 ? 19.777 -16.251 -19.030 1.00 84.38 175 GLY A N 1
ATOM 1368 C CA . GLY A 1 175 ? 19.862 -15.998 -17.582 1.00 84.38 175 GLY A CA 1
ATOM 1369 C C . GLY A 1 175 ? 20.423 -14.614 -17.236 1.00 84.38 175 GLY A C 1
ATOM 1370 O O . GLY A 1 175 ? 19.978 -14.001 -16.273 1.00 84.38 175 GLY A O 1
ATOM 1371 N N . ASP A 1 176 ? 21.310 -14.094 -18.085 1.00 86.94 176 ASP A N 1
ATOM 1372 C CA . ASP A 1 176 ? 21.958 -12.787 -17.911 1.00 86.94 176 ASP A CA 1
ATOM 1373 C C . ASP A 1 176 ? 21.178 -11.634 -18.576 1.00 86.94 176 ASP A C 1
ATOM 1375 O O . ASP A 1 176 ? 21.665 -10.509 -18.684 1.00 86.94 176 ASP A O 1
ATOM 1379 N N . SER A 1 177 ? 19.965 -11.900 -19.071 1.00 84.00 177 SER A N 1
ATOM 1380 C CA . SER A 1 177 ? 19.143 -10.905 -19.759 1.00 84.00 177 SER A CA 1
ATOM 1381 C C . SER A 1 177 ? 18.550 -9.891 -18.783 1.00 84.00 177 SER A C 1
ATOM 1383 O O . SER A 1 177 ? 17.956 -10.248 -17.767 1.00 84.00 177 SER A O 1
ATOM 1385 N N . LEU A 1 178 ? 18.603 -8.609 -19.147 1.00 88.94 178 LEU A N 1
ATOM 1386 C CA . LEU A 1 178 ? 17.921 -7.554 -18.401 1.00 88.94 178 LEU A CA 1
ATOM 1387 C C . LEU A 1 178 ? 16.399 -7.727 -18.469 1.00 88.94 178 LEU A C 1
ATOM 1389 O O . LEU A 1 178 ? 15.843 -8.038 -19.525 1.00 88.94 178 LEU A O 1
ATOM 1393 N N . VAL A 1 179 ? 15.707 -7.405 -17.372 1.00 87.50 179 VAL A N 1
ATOM 1394 C CA . VAL A 1 179 ? 14.231 -7.412 -17.310 1.00 87.50 179 VAL A CA 1
ATOM 1395 C C . VAL A 1 179 ? 13.620 -6.456 -18.348 1.00 87.50 179 VAL A C 1
ATOM 1397 O O . VAL A 1 179 ? 12.537 -6.721 -18.864 1.00 87.50 179 VAL A O 1
ATOM 1400 N N . LYS A 1 180 ? 14.348 -5.399 -18.748 1.00 86.56 180 LYS A N 1
ATOM 1401 C CA . LYS A 1 180 ? 13.969 -4.491 -19.848 1.00 86.56 180 LYS A CA 1
ATOM 1402 C C . LYS A 1 180 ? 13.614 -5.243 -21.141 1.00 86.56 180 LYS A C 1
ATOM 1404 O O . LYS A 1 180 ? 12.689 -4.847 -21.836 1.00 86.56 180 LYS A O 1
ATOM 1409 N N . ILE A 1 181 ? 14.302 -6.348 -21.438 1.00 85.25 181 ILE A N 1
ATOM 1410 C CA . ILE A 1 181 ? 14.073 -7.167 -22.641 1.00 85.25 181 ILE A CA 1
ATOM 1411 C C . ILE A 1 181 ? 12.737 -7.922 -22.550 1.00 85.25 181 ILE A C 1
ATOM 1413 O O . ILE A 1 181 ? 12.049 -8.087 -23.554 1.00 85.25 181 ILE A O 1
ATOM 1417 N N . VAL A 1 182 ? 12.328 -8.327 -21.343 1.00 87.44 182 VAL A N 1
ATOM 1418 C CA . VAL A 1 182 ? 11.011 -8.941 -21.110 1.00 87.44 182 VAL A CA 1
ATOM 1419 C C . VAL A 1 182 ? 9.901 -7.919 -21.344 1.00 87.44 182 VAL A C 1
ATOM 1421 O O . VAL A 1 1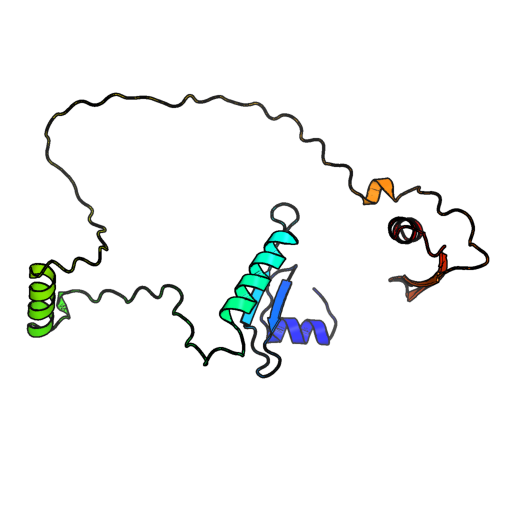82 ? 8.907 -8.256 -21.976 1.00 87.44 182 VAL A O 1
ATOM 1424 N N . TYR A 1 183 ? 10.087 -6.671 -20.902 1.00 87.38 183 TYR A N 1
ATOM 1425 C CA . TYR A 1 183 ? 9.145 -5.585 -21.188 1.00 87.38 183 TYR A CA 1
ATOM 1426 C C . TYR A 1 183 ? 9.091 -5.239 -22.679 1.00 87.38 183 TYR A C 1
ATOM 1428 O O . TYR A 1 183 ? 7.998 -5.107 -23.210 1.00 87.38 183 TYR A O 1
ATOM 1436 N N . ALA A 1 184 ? 10.232 -5.170 -23.372 1.00 86.50 184 ALA A N 1
ATOM 1437 C CA . ALA A 1 184 ? 10.273 -4.918 -24.817 1.00 86.50 184 ALA A CA 1
ATOM 1438 C C . ALA A 1 184 ? 9.568 -6.013 -25.638 1.00 86.50 184 ALA A C 1
ATOM 1440 O O . ALA A 1 184 ? 9.060 -5.746 -26.717 1.00 86.50 184 ALA A O 1
ATOM 1441 N N . PHE A 1 185 ? 9.507 -7.246 -25.128 1.00 85.06 185 PHE A N 1
ATOM 1442 C CA . PHE A 1 185 ? 8.796 -8.348 -25.778 1.00 85.06 185 PHE A CA 1
ATOM 1443 C C . PHE A 1 185 ? 7.265 -8.230 -25.721 1.00 85.06 185 PHE A C 1
ATOM 1445 O O . PHE A 1 185 ? 6.583 -8.841 -26.542 1.00 85.06 185 PHE A O 1
ATOM 1452 N N . VAL A 1 186 ? 6.726 -7.498 -24.742 1.00 84.75 186 VAL A N 1
ATOM 1453 C CA . VAL A 1 186 ? 5.274 -7.322 -24.555 1.00 84.75 186 VAL A CA 1
ATOM 1454 C C . VAL A 1 186 ? 4.783 -5.891 -24.777 1.00 84.75 186 VAL A C 1
ATOM 1456 O O . VAL A 1 186 ? 3.575 -5.670 -24.689 1.00 84.75 186 VAL A O 1
ATOM 1459 N N . ALA A 1 187 ? 5.700 -4.952 -25.021 1.00 76.62 187 ALA A N 1
ATOM 1460 C CA . ALA A 1 187 ? 5.412 -3.572 -25.408 1.00 76.62 187 ALA A CA 1
ATOM 1461 C C . ALA A 1 187 ? 4.911 -3.506 -26.856 1.00 76.62 187 ALA A C 1
ATOM 1463 O O . ALA A 1 187 ? 3.972 -2.715 -27.095 1.00 76.62 187 ALA A O 1
#

Sequence (187 aa):
MDQTAEGRTYTERYQVHDFPHIGIVDPRTGRLLWRKEGWTQANPMTAELFAEMAMDFCSRNSFDRAPQAPRPSGARVPKRPMQQMSEDEQLQAAMRASMGDVVADEDKKEEDGDSDEEIEYIAPDTEESKPAAIKSPPSMSTDLIGMDVGQEPPSGARIQLRMPDGKRVVRKFPGDSLVKIVYAFVA

Foldseek 3Di:
DPPDPVVVVVCVVQVADAPPKDFDADPVPRDTPDMDHDADPVRHCDPVNVVVVVVVVCVVPPPVDDDDDPDPPPPPPPPPPPVPDDPVRVVVVVVCVVVPPDPDDDDDDDDDDDDDDDDDDDDDDDDDDDDDDDDPDDDLVVVLAPPDLDDADPDADWDWDQDPVRDIDITGDHPPDDVSSVVSVVD

Solvent-accessible surface area (backbone atoms only — not comparable to full-atom values): 12766 Å² total; per-residue (Å²): 129,69,81,49,74,67,44,44,54,49,35,65,76,67,66,63,86,49,67,55,69,51,71,46,62,41,88,88,78,68,44,77,76,46,75,52,59,54,49,40,90,93,53,58,82,44,72,65,59,50,49,52,53,51,52,55,47,49,72,74,64,45,86,89,51,77,90,70,75,80,74,73,80,79,69,72,73,78,79,71,63,74,90,76,52,53,73,69,57,50,52,53,52,50,52,44,62,72,69,66,71,72,81,84,82,87,85,80,89,84,88,89,81,90,79,93,78,92,83,86,90,82,84,84,82,87,82,87,78,79,91,75,84,79,77,74,77,85,54,71,67,63,71,25,61,82,49,84,73,75,77,76,54,97,65,54,50,76,46,76,47,75,46,96,89,70,49,75,50,74,51,43,39,55,82,88,56,60,70,68,54,60,52,27,71,74,96

Mean predicted aligned error: 21.54 Å